Protein AF-A0A517ZFB3-F1 (afdb_monomer)

Solvent-accessible surface area (backbone atoms only — not comparable to full-atom values): 17276 Å² total; per-residue (Å²): 113,70,70,59,53,55,48,34,54,49,27,54,73,73,66,37,57,71,60,29,52,52,49,51,55,53,48,35,60,48,24,56,57,50,62,74,65,60,84,86,85,87,84,88,81,90,73,64,66,68,64,54,50,53,53,40,51,66,47,56,40,96,49,68,68,61,18,50,49,44,51,32,57,71,73,46,66,54,59,69,60,50,52,49,53,50,53,48,37,45,72,77,40,47,72,68,34,60,49,61,47,70,46,72,52,96,35,31,82,64,28,75,30,46,16,50,88,80,21,48,68,50,40,48,36,47,52,48,51,51,52,52,59,67,44,34,61,59,51,50,53,38,52,51,53,41,46,71,76,39,84,70,42,39,65,50,51,40,59,52,33,62,61,7,76,40,45,53,82,86,49,43,64,55,52,29,51,18,44,48,26,44,77,69,71,33,25,56,58,15,42,71,42,44,50,59,50,51,50,50,23,62,48,47,44,28,57,78,72,76,37,76,57,52,41,63,36,95,92,40,80,91,41,78,39,71,61,49,68,59,46,50,62,74,70,38,69,68,51,36,69,70,67,32,64,36,55,38,50,51,50,34,29,44,32,56,32,64,70,34,70,12,45,50,54,34,55,77,69,68,69,55,57,78,83,67,46,35,64,67,54,39,52,51,51,49,44,50,52,51,48,51,30,70,44,51,80,79,79,76,78,86,71,85,80,78,84,81,126

Nearest PDB structures (foldseek):
  4mx2-assembly2_D  TM=1.393E-01  e=7.354E-01  Leishmania donovani
  4mx2-assembly2_H  TM=1.370E-01  e=1.783E+00  Leishmania donovani
  4efc-assembly1_A  TM=1.642E-01  e=2.472E+00  Trypanosoma brucei brucei TREU927
  4efc-assembly1_B  TM=1.514E-01  e=4.325E+00  Trypanosoma brucei brucei TREU927
  2ap3-assembly1_A  TM=1.688E-01  e=9.119E+00  Staphylococcus aureus subsp. aureus MW2

pLDDT: mean 90.65, std 10.96, range [37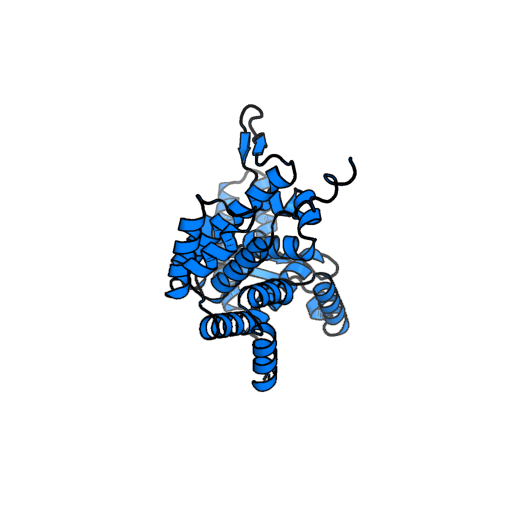.66, 98.62]

Secondary structure (DSSP, 8-state):
-HHHHHHHHHHHHTT-HHHHHHHHHHHHHHHHHHHHHPPP--------HHHHHHHHHHHT-S-HHHHHHHHHHHTS--HHHHHHHHHHHHHH-HHHHHS-EEEEETTEEEEEE--TTT-HHHHHHHHHHHHHHHTHHHHHHHHHHHHHHS--SHHHHHHHHTTSTT--TTTHHHHHHHHHHHHTT-HHHHHHHHHHHHHHHHHHHHHHTT--SEEEETTEEEEEEEPPHHHHHHH-HHHHHHH-HHHHHHHIIIII-TTS--HHHHHHTT---GGGS-HHHHHHHHHHHHHHHT---------SSSS--

Mean predicted aligned error: 6.38 Å

Structure (mmCIF, N/CA/C/O backbone):
data_AF-A0A517ZFB3-F1
#
_entry.id   AF-A0A517ZFB3-F1
#
loop_
_atom_site.group_PDB
_atom_site.id
_atom_site.type_symbol
_atom_site.label_atom_id
_atom_site.label_alt_id
_atom_site.label_comp_id
_atom_site.label_asym_id
_atom_site.label_entity_id
_atom_site.label_seq_id
_atom_site.pdbx_PDB_ins_code
_atom_site.Cartn_x
_atom_site.Cartn_y
_atom_site.Cartn_z
_atom_site.occupancy
_atom_site.B_iso_or_equiv
_atom_site.auth_seq_id
_atom_site.auth_comp_id
_atom_site.auth_asym_id
_atom_site.auth_atom_id
_atom_site.pdbx_PDB_model_num
ATOM 1 N N . MET A 1 1 ? 26.169 -8.355 -13.099 1.00 59.81 1 MET A N 1
ATOM 2 C CA . MET A 1 1 ? 24.860 -8.032 -13.705 1.00 59.81 1 MET A CA 1
ATOM 3 C C . MET A 1 1 ? 24.855 -6.696 -14.449 1.00 59.81 1 MET A C 1
ATOM 5 O O . MET A 1 1 ? 24.300 -6.677 -15.533 1.00 59.81 1 MET A O 1
ATOM 9 N N . GLY A 1 2 ? 25.502 -5.622 -13.962 1.00 67.56 2 GLY A N 1
ATOM 10 C CA . GLY A 1 2 ? 25.480 -4.303 -14.635 1.00 67.56 2 GLY A CA 1
ATOM 11 C C . GLY A 1 2 ? 25.852 -4.307 -16.128 1.00 67.56 2 GLY A C 1
ATOM 12 O O . GLY A 1 2 ? 25.088 -3.808 -16.941 1.00 67.56 2 GLY A O 1
ATOM 13 N N . TRP A 1 3 ? 26.936 -4.990 -16.512 1.00 78.81 3 TRP A N 1
ATOM 14 C CA . TRP A 1 3 ? 27.376 -5.050 -17.916 1.00 78.81 3 TRP A CA 1
ATOM 15 C C . TRP A 1 3 ? 26.366 -5.711 -18.878 1.00 78.81 3 TRP A C 1
ATOM 17 O O . TRP A 1 3 ? 26.374 -5.411 -20.069 1.00 78.81 3 TRP A O 1
ATOM 27 N N . LEU A 1 4 ? 25.489 -6.601 -18.384 1.00 80.44 4 LEU A N 1
ATOM 28 C CA . LEU A 1 4 ? 24.441 -7.229 -19.202 1.00 80.44 4 LEU A CA 1
ATOM 29 C C . LEU A 1 4 ? 23.349 -6.217 -19.577 1.00 80.44 4 LEU A C 1
ATOM 31 O O . LEU A 1 4 ? 22.782 -6.311 -20.660 1.00 80.44 4 LEU A O 1
ATOM 35 N N . GLN A 1 5 ? 23.071 -5.233 -18.716 1.00 75.06 5 GLN A N 1
ATOM 36 C CA . GLN A 1 5 ? 22.128 -4.158 -19.036 1.00 75.06 5 GLN A CA 1
ATOM 37 C C . GLN A 1 5 ? 22.703 -3.208 -20.091 1.00 75.06 5 GLN A C 1
ATOM 39 O O . GLN A 1 5 ? 21.995 -2.842 -21.027 1.00 75.06 5 GLN A O 1
ATOM 44 N N . ASP A 1 6 ? 23.991 -2.876 -19.992 1.00 83.19 6 ASP A N 1
ATOM 45 C CA . ASP A 1 6 ? 24.672 -2.034 -20.984 1.00 83.19 6 ASP A CA 1
ATOM 46 C C . ASP A 1 6 ? 24.716 -2.720 -22.363 1.00 83.19 6 ASP A C 1
ATOM 48 O O . ASP A 1 6 ? 24.447 -2.104 -23.400 1.00 83.19 6 ASP A O 1
ATOM 52 N N . ALA A 1 7 ? 24.987 -4.030 -22.379 1.00 86.94 7 ALA A N 1
ATOM 53 C CA . ALA A 1 7 ? 24.941 -4.842 -23.591 1.00 86.94 7 ALA A CA 1
ATOM 54 C C . ALA A 1 7 ? 23.518 -4.924 -24.177 1.00 86.94 7 ALA A C 1
ATOM 56 O O . ALA A 1 7 ? 23.348 -4.758 -25.385 1.00 86.94 7 ALA A O 1
ATOM 57 N N . TYR A 1 8 ? 22.490 -5.087 -23.337 1.00 87.38 8 TYR A N 1
ATOM 58 C CA . TYR A 1 8 ? 21.091 -5.061 -23.774 1.00 87.38 8 TYR A CA 1
ATOM 59 C C . TYR A 1 8 ? 20.725 -3.723 -24.428 1.00 87.38 8 TYR A C 1
ATOM 61 O O . TYR A 1 8 ? 20.183 -3.705 -25.534 1.00 87.38 8 TYR A O 1
ATOM 69 N N . ALA A 1 9 ? 21.065 -2.601 -23.786 1.00 86.75 9 ALA A N 1
ATOM 70 C CA . ALA A 1 9 ? 20.808 -1.267 -24.326 1.00 86.75 9 ALA A CA 1
ATOM 71 C C . ALA A 1 9 ? 21.485 -1.068 -25.692 1.00 86.75 9 ALA A C 1
ATOM 73 O O . ALA A 1 9 ? 20.892 -0.491 -26.605 1.00 86.75 9 ALA A O 1
ATOM 74 N N . THR A 1 10 ? 22.694 -1.611 -25.853 1.00 90.88 10 THR A N 1
ATOM 75 C CA . THR A 1 10 ? 23.430 -1.596 -27.121 1.00 90.88 10 THR A CA 1
ATOM 76 C C . THR A 1 10 ? 22.704 -2.403 -28.202 1.00 90.88 10 THR A C 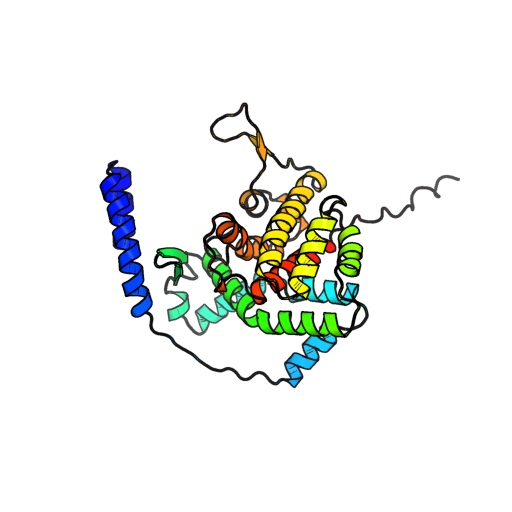1
ATOM 78 O O . THR A 1 10 ? 22.484 -1.887 -29.296 1.00 90.88 10 THR A O 1
ATOM 81 N N . TYR A 1 11 ? 22.264 -3.633 -27.910 1.00 92.50 11 TYR A N 1
ATOM 82 C CA . TYR A 1 11 ? 21.514 -4.447 -28.876 1.00 92.50 11 TYR A CA 1
ATOM 83 C C . TYR A 1 11 ? 20.199 -3.79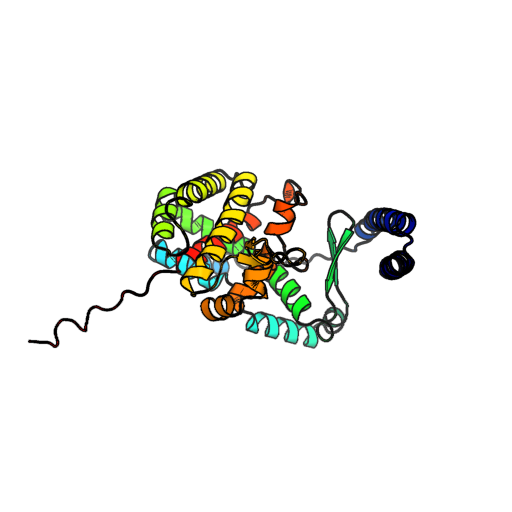0 -29.303 1.00 92.50 11 TYR A C 1
ATOM 85 O O . TYR A 1 11 ? 19.911 -3.716 -30.499 1.00 92.50 11 TYR A O 1
ATOM 93 N N . VAL A 1 12 ? 19.445 -3.222 -28.357 1.00 90.12 12 VAL A N 1
ATOM 94 C CA . VAL A 1 12 ? 18.221 -2.467 -28.665 1.00 90.12 12 VAL A CA 1
ATOM 95 C C . VAL A 1 12 ? 18.525 -1.264 -29.558 1.00 90.12 12 VAL A C 1
ATOM 97 O O . VAL A 1 12 ? 17.818 -1.047 -30.543 1.00 90.12 12 VAL A O 1
ATOM 100 N N . HIS A 1 13 ? 19.586 -0.508 -29.258 1.00 93.50 13 HIS A N 1
ATOM 101 C CA . HIS A 1 13 ? 19.986 0.660 -30.045 1.00 93.50 13 HIS A CA 1
ATOM 102 C C . HIS A 1 13 ? 20.286 0.312 -31.511 1.00 93.50 13 HIS A C 1
ATOM 104 O O . HIS A 1 13 ? 19.900 1.058 -32.409 1.00 93.50 13 HIS A O 1
ATOM 110 N N . PHE A 1 14 ? 20.915 -0.840 -31.763 1.00 95.25 14 PHE A N 1
ATOM 111 C CA . PHE A 1 14 ? 21.226 -1.319 -33.114 1.00 95.25 14 PHE A CA 1
ATOM 112 C C . PHE A 1 14 ? 20.112 -2.166 -33.759 1.00 95.25 14 PHE A C 1
ATOM 114 O O . PHE A 1 14 ? 20.302 -2.688 -34.855 1.00 95.25 14 PHE A O 1
ATOM 121 N N . GLY A 1 15 ? 18.942 -2.294 -33.122 1.00 93.38 15 GLY A N 1
ATOM 122 C CA . GLY A 1 15 ? 17.803 -3.047 -33.663 1.00 93.38 15 GLY A CA 1
ATOM 123 C C . GLY A 1 15 ? 17.966 -4.573 -33.629 1.00 93.38 15 GLY A C 1
ATOM 124 O O . GLY A 1 15 ? 17.208 -5.279 -34.293 1.00 93.38 15 GLY A O 1
ATOM 125 N N . MET A 1 16 ? 18.923 -5.076 -32.849 1.00 94.69 16 MET A N 1
ATOM 126 C CA . MET A 1 16 ? 19.242 -6.497 -32.671 1.00 94.69 16 MET A CA 1
ATOM 127 C C . MET A 1 16 ? 18.301 -7.128 -31.636 1.00 94.69 16 MET A C 1
ATOM 129 O O . MET A 1 16 ? 18.659 -7.325 -30.474 1.00 94.69 16 MET A O 1
ATOM 133 N N . LYS A 1 17 ? 17.039 -7.338 -32.030 1.00 92.69 17 LYS A N 1
ATOM 134 C CA . LYS A 1 17 ? 15.970 -7.766 -31.111 1.00 92.69 17 LYS A CA 1
ATOM 135 C C . LYS A 1 17 ? 16.190 -9.173 -30.557 1.00 92.69 17 LYS A C 1
ATOM 137 O O . LYS A 1 17 ? 16.097 -9.351 -29.347 1.00 92.69 17 LYS A O 1
ATOM 142 N N . ASP A 1 18 ? 16.536 -10.132 -31.410 1.00 94.50 18 ASP A N 1
ATOM 143 C CA . ASP A 1 18 ? 16.687 -11.538 -31.014 1.00 94.50 18 ASP A CA 1
ATOM 144 C C . ASP A 1 18 ? 17.862 -11.719 -30.036 1.00 94.50 18 ASP A C 1
ATOM 146 O O . ASP A 1 18 ? 17.785 -12.481 -29.067 1.00 94.50 18 ASP A O 1
ATOM 150 N N . GLU A 1 19 ? 18.952 -10.975 -30.239 1.00 94.06 19 GLU A N 1
ATOM 151 C CA . GLU A 1 19 ? 20.102 -10.954 -29.339 1.00 94.06 19 GLU A CA 1
ATOM 152 C C . GLU A 1 19 ? 19.777 -10.266 -28.012 1.00 94.06 19 GLU A C 1
ATOM 154 O O . GLU A 1 19 ? 20.199 -10.742 -26.956 1.00 94.06 19 GLU A O 1
ATOM 159 N N . ALA A 1 20 ? 18.999 -9.179 -28.043 1.00 90.94 20 ALA A N 1
ATOM 160 C CA . ALA A 1 20 ? 18.528 -8.508 -26.836 1.00 90.94 20 ALA A CA 1
ATOM 161 C C . ALA A 1 20 ? 17.641 -9.434 -25.983 1.00 90.94 20 ALA A C 1
ATOM 163 O O . ALA A 1 20 ? 17.847 -9.529 -24.771 1.00 90.94 20 ALA A O 1
ATOM 164 N N . GLU A 1 21 ? 16.711 -10.163 -26.604 1.00 92.19 21 GLU A N 1
ATOM 165 C CA . GLU A 1 21 ? 15.856 -11.152 -25.934 1.00 92.19 21 GLU A CA 1
ATOM 166 C C . GLU A 1 21 ? 16.676 -12.325 -25.378 1.00 92.19 21 GLU A C 1
ATOM 168 O O . GLU A 1 21 ? 16.544 -12.691 -24.207 1.00 92.19 21 GLU A O 1
ATOM 173 N N . SER A 1 22 ? 17.602 -12.866 -26.175 1.00 91.75 22 SER A N 1
ATOM 174 C CA . SER A 1 22 ? 18.508 -13.938 -25.738 1.00 91.75 22 SER A CA 1
ATOM 175 C C . SER A 1 22 ? 19.352 -13.518 -24.530 1.00 91.75 22 SER A C 1
ATOM 177 O O . SER A 1 22 ? 19.560 -14.299 -23.598 1.00 91.75 22 SER A O 1
ATOM 179 N N . LEU A 1 23 ? 19.813 -12.264 -24.511 1.00 90.69 23 LEU A N 1
ATOM 180 C CA . LEU A 1 23 ? 20.576 -11.709 -23.399 1.00 90.69 23 LEU A CA 1
ATOM 181 C C . LEU A 1 23 ? 19.729 -11.565 -22.128 1.00 90.69 23 LEU A C 1
ATOM 183 O O . LEU A 1 23 ? 20.235 -11.826 -21.036 1.00 90.69 23 LEU A O 1
ATOM 187 N N . GLN A 1 24 ? 18.452 -11.190 -22.246 1.00 87.75 24 GLN A N 1
ATOM 188 C CA . GLN A 1 24 ? 17.534 -11.136 -21.103 1.00 87.75 24 GLN A CA 1
ATOM 189 C C . GLN A 1 24 ? 17.311 -12.520 -20.484 1.00 87.75 24 GLN A C 1
ATOM 191 O O . GLN A 1 24 ? 17.350 -12.650 -19.259 1.00 87.75 24 GLN A O 1
ATOM 196 N N . ILE A 1 25 ? 17.156 -13.559 -21.310 1.00 88.06 25 ILE A N 1
ATOM 197 C CA . ILE A 1 25 ? 17.048 -14.949 -20.839 1.00 88.06 25 ILE A CA 1
ATOM 198 C C . ILE A 1 25 ? 18.320 -15.347 -20.079 1.00 88.06 25 ILE A C 1
ATOM 200 O O . ILE A 1 25 ? 18.246 -15.819 -18.943 1.00 88.06 25 ILE A O 1
ATOM 204 N N . ALA A 1 26 ? 19.495 -15.081 -20.658 1.00 87.75 26 ALA A N 1
ATOM 205 C CA . ALA A 1 26 ? 20.775 -15.370 -20.014 1.00 87.75 26 ALA A CA 1
ATOM 206 C C . ALA A 1 26 ? 20.965 -14.589 -18.699 1.00 87.75 26 ALA A C 1
ATOM 208 O O . ALA A 1 26 ? 21.527 -15.115 -17.735 1.00 87.75 26 ALA A O 1
ATOM 209 N N . ALA A 1 27 ? 20.486 -13.343 -18.633 1.00 86.69 27 ALA A N 1
ATOM 210 C CA . ALA A 1 27 ? 20.512 -12.540 -17.416 1.00 86.69 27 ALA A CA 1
ATOM 211 C C . ALA A 1 27 ? 19.628 -13.145 -16.316 1.00 86.69 27 ALA A C 1
ATOM 213 O O . ALA A 1 27 ? 20.069 -13.219 -15.169 1.00 86.69 27 ALA A O 1
ATOM 214 N N . LYS A 1 28 ? 18.430 -13.636 -16.659 1.00 86.19 28 LYS A N 1
ATOM 215 C CA . LYS A 1 28 ? 17.544 -14.324 -15.708 1.00 86.19 28 LYS A CA 1
ATOM 216 C C . LYS A 1 28 ? 18.184 -15.602 -15.161 1.00 86.19 28 LYS A C 1
ATOM 218 O O . LYS A 1 28 ? 18.197 -15.822 -13.953 1.00 86.19 28 LYS A O 1
ATOM 223 N N . ASP A 1 29 ? 18.824 -16.398 -16.016 1.00 86.75 29 ASP A N 1
ATOM 224 C CA . ASP A 1 29 ? 19.566 -17.580 -15.560 1.00 86.75 29 ASP A CA 1
ATOM 225 C C . ASP A 1 29 ? 20.731 -17.219 -14.629 1.00 86.75 29 ASP A C 1
ATOM 227 O O . ASP A 1 29 ? 20.960 -17.901 -13.629 1.00 86.75 29 ASP A O 1
ATOM 231 N N . LYS A 1 30 ? 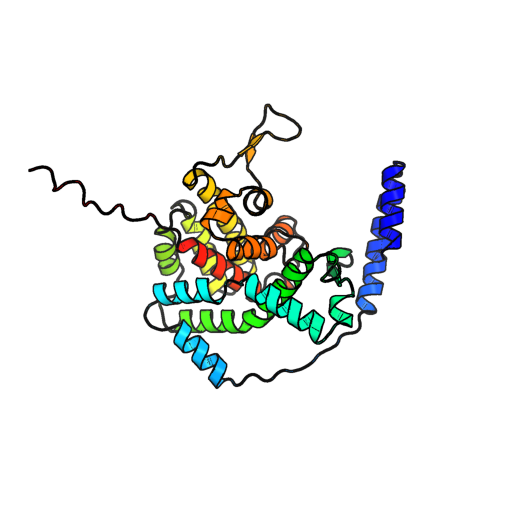21.433 -16.110 -14.892 1.00 86.50 30 LYS A N 1
ATOM 232 C CA . LYS A 1 30 ? 22.476 -15.596 -13.991 1.00 86.50 30 LYS A CA 1
ATOM 233 C C . LYS A 1 30 ? 21.927 -15.090 -12.657 1.00 86.50 30 LYS A C 1
ATOM 235 O O . LYS A 1 30 ? 22.656 -15.123 -11.666 1.00 86.50 30 LYS A O 1
ATOM 240 N N . GLY A 1 31 ? 20.665 -14.672 -12.603 1.00 86.19 31 GLY A N 1
ATOM 241 C CA . GLY A 1 31 ? 19.986 -14.327 -11.357 1.00 86.19 31 GLY A CA 1
ATOM 242 C C . GLY A 1 31 ? 19.917 -15.493 -10.371 1.00 86.19 31 GLY A C 1
ATOM 243 O O . GLY A 1 31 ? 20.149 -15.284 -9.184 1.00 86.19 31 GLY A O 1
ATOM 244 N N . LYS A 1 32 ? 19.734 -16.730 -10.858 1.00 85.62 32 LYS A N 1
ATOM 245 C CA . LYS A 1 32 ? 19.764 -17.951 -10.024 1.00 85.62 32 LYS A CA 1
ATOM 246 C C . LYS A 1 32 ? 21.104 -18.137 -9.311 1.00 85.62 32 LYS A C 1
ATOM 248 O O . LYS A 1 32 ? 21.149 -18.576 -8.164 1.00 85.62 32 LYS A O 1
ATOM 253 N N . ASP A 1 33 ? 22.204 -17.844 -10.006 1.00 86.62 33 ASP A N 1
ATOM 254 C CA . ASP A 1 33 ? 23.550 -17.925 -9.430 1.00 86.62 33 ASP A CA 1
ATOM 255 C C . ASP A 1 33 ? 23.760 -16.810 -8.398 1.00 86.62 33 ASP A C 1
ATOM 257 O O . ASP A 1 33 ? 24.333 -17.056 -7.337 1.00 86.62 33 ASP A O 1
ATOM 261 N N . ALA A 1 34 ? 23.282 -15.597 -8.701 1.00 85.94 34 ALA A N 1
ATOM 262 C CA . ALA A 1 34 ? 23.393 -14.446 -7.812 1.00 85.94 34 ALA A CA 1
ATOM 263 C C . ALA A 1 34 ? 22.667 -14.688 -6.482 1.00 85.94 34 ALA A C 1
ATOM 265 O O . ALA A 1 34 ? 23.268 -14.483 -5.432 1.00 85.94 34 ALA A O 1
ATOM 266 N N . GLU A 1 35 ? 21.432 -15.193 -6.526 1.00 85.50 35 GLU A N 1
ATOM 267 C CA . GLU A 1 35 ? 20.630 -15.525 -5.342 1.00 85.50 35 GLU A CA 1
ATOM 268 C C . GLU A 1 35 ? 21.360 -16.508 -4.411 1.00 85.50 35 GLU A C 1
ATOM 270 O O . GLU A 1 35 ? 21.481 -16.270 -3.212 1.00 85.50 35 GLU A O 1
ATOM 275 N N . LYS A 1 36 ? 21.962 -17.566 -4.971 1.00 87.31 36 LYS A N 1
ATOM 276 C CA . LYS A 1 36 ? 22.732 -18.568 -4.206 1.00 87.31 36 LYS A CA 1
ATOM 277 C C . LYS A 1 36 ? 24.016 -18.024 -3.581 1.00 87.31 36 LYS A C 1
ATOM 279 O O . LYS A 1 36 ? 24.555 -18.646 -2.669 1.00 87.31 36 LYS A O 1
ATOM 284 N N . GLN A 1 37 ? 24.547 -16.925 -4.108 1.00 89.00 37 GLN A N 1
ATOM 285 C CA . GLN A 1 37 ? 25.785 -16.301 -3.637 1.00 89.00 37 GLN A CA 1
ATOM 286 C C . GLN A 1 37 ? 25.531 -15.158 -2.648 1.00 89.00 37 GLN A C 1
ATOM 288 O O . GLN A 1 37 ? 26.492 -14.600 -2.114 1.00 89.00 37 GLN A O 1
ATOM 293 N N . MET A 1 38 ? 24.268 -14.799 -2.391 1.00 88.44 38 MET A N 1
ATOM 294 C CA . MET A 1 38 ? 23.935 -13.771 -1.410 1.00 88.44 38 MET A CA 1
ATOM 295 C C . MET A 1 38 ? 24.300 -14.242 -0.001 1.00 88.44 38 MET A C 1
ATOM 297 O O . MET A 1 38 ? 23.853 -15.286 0.472 1.00 88.44 38 MET A O 1
ATOM 301 N N . ILE A 1 39 ? 25.124 -13.450 0.683 1.00 89.31 39 ILE A N 1
ATOM 302 C CA . ILE A 1 39 ? 25.491 -13.699 2.077 1.00 89.31 39 ILE A CA 1
ATOM 303 C C . ILE A 1 39 ? 24.372 -13.159 2.967 1.00 89.31 39 ILE A C 1
ATOM 305 O O . ILE A 1 39 ? 24.052 -11.972 2.911 1.00 89.31 39 ILE A O 1
ATOM 309 N N . HIS A 1 40 ? 23.799 -14.024 3.803 1.00 86.88 40 HIS A N 1
ATOM 310 C CA . HIS A 1 40 ? 22.769 -13.642 4.763 1.00 86.88 40 HIS A CA 1
ATOM 311 C C . HIS A 1 40 ? 23.395 -13.236 6.103 1.00 86.88 40 HIS A C 1
ATOM 313 O O . HIS A 1 40 ? 24.126 -14.015 6.718 1.00 86.88 40 HIS A O 1
ATOM 319 N N . TYR A 1 41 ? 23.061 -12.038 6.580 1.00 85.19 41 TYR A N 1
ATOM 320 C CA . TYR A 1 41 ? 23.389 -11.572 7.925 1.00 85.19 41 TYR A CA 1
ATOM 321 C C . TYR A 1 41 ? 22.103 -11.473 8.739 1.00 85.19 41 TYR A C 1
ATOM 323 O O . TYR A 1 41 ? 21.134 -10.870 8.293 1.00 85.19 41 TYR A O 1
ATOM 331 N N . SER A 1 42 ? 22.105 -12.060 9.935 1.00 86.44 42 SER A N 1
ATOM 332 C CA . SER A 1 42 ? 20.971 -12.025 10.859 1.00 86.44 42 SER A CA 1
ATOM 333 C C . SER A 1 42 ? 21.439 -11.531 12.215 1.00 86.44 42 SER A C 1
ATOM 335 O O . SER A 1 42 ? 22.497 -11.937 12.695 1.00 86.44 42 SER A O 1
ATOM 337 N N . PHE A 1 43 ? 20.624 -10.703 12.851 1.00 84.88 43 PHE A N 1
ATOM 338 C CA . PHE A 1 43 ? 20.785 -10.298 14.240 1.00 84.88 43 PHE A CA 1
ATOM 339 C C . PHE A 1 43 ? 19.428 -10.394 14.933 1.00 84.88 43 PHE A C 1
ATOM 341 O O . PHE A 1 43 ? 18.390 -10.295 14.282 1.00 84.88 43 PHE A O 1
ATOM 348 N N . SER A 1 44 ? 19.445 -10.637 16.240 1.00 86.00 44 SER A N 1
ATOM 349 C CA . SER A 1 44 ? 18.236 -10.676 17.060 1.00 86.00 44 SER A CA 1
ATOM 350 C C . SER A 1 44 ? 18.172 -9.415 17.904 1.00 86.00 44 SER A C 1
ATOM 352 O O . SER A 1 44 ? 19.189 -8.994 18.459 1.00 86.00 44 SER A O 1
ATOM 354 N N . VAL A 1 45 ? 16.983 -8.835 18.002 1.00 84.50 45 VAL A N 1
ATOM 355 C CA . VAL A 1 45 ? 16.677 -7.725 18.904 1.00 84.50 45 VAL A CA 1
ATOM 356 C C . VAL A 1 45 ? 15.542 -8.193 19.800 1.00 84.50 45 VAL A C 1
ATOM 358 O O . VAL A 1 45 ? 14.513 -8.641 19.301 1.00 84.50 45 VAL A O 1
ATOM 361 N N . GLU A 1 46 ? 15.741 -8.120 21.111 1.00 87.56 46 GLU A N 1
ATOM 362 C CA . GLU A 1 46 ? 14.687 -8.397 22.084 1.00 87.56 46 GLU A CA 1
ATOM 363 C C . GLU A 1 46 ? 13.961 -7.093 22.410 1.00 87.56 46 GLU A C 1
ATOM 365 O O . GLU A 1 46 ? 14.589 -6.098 22.772 1.00 87.56 46 GLU A O 1
ATOM 370 N N . ILE A 1 47 ? 12.638 -7.103 22.259 1.00 84.44 47 ILE A N 1
ATOM 371 C CA . ILE A 1 47 ? 11.763 -5.993 22.633 1.00 84.44 47 ILE A CA 1
ATOM 372 C C . ILE A 1 47 ? 10.926 -6.473 23.825 1.00 84.44 47 ILE A C 1
ATOM 374 O O . ILE A 1 47 ? 10.306 -7.535 23.713 1.00 84.44 47 ILE A O 1
ATOM 378 N N . PRO A 1 48 ? 10.906 -5.749 24.960 1.00 89.31 48 PRO A N 1
ATOM 379 C CA . PRO A 1 48 ? 10.083 -6.125 26.103 1.00 89.31 48 PRO A CA 1
ATOM 380 C C . PRO A 1 48 ? 8.602 -6.217 25.718 1.00 89.31 48 PRO A C 1
ATOM 382 O O . PRO A 1 48 ? 8.055 -5.287 25.127 1.00 89.31 48 PRO A O 1
ATOM 385 N N . ALA A 1 49 ? 7.946 -7.327 26.073 1.00 88.56 49 ALA A N 1
ATOM 386 C CA . ALA A 1 49 ? 6.529 -7.539 25.764 1.00 88.56 49 ALA A CA 1
ATOM 387 C C . ALA A 1 49 ? 5.640 -6.441 26.372 1.00 88.56 49 ALA A C 1
ATOM 389 O O . ALA A 1 49 ? 4.778 -5.910 25.682 1.00 88.56 49 ALA A O 1
ATOM 390 N N . GLU A 1 50 ? 5.932 -6.026 27.609 1.00 91.06 50 GLU A N 1
ATOM 391 C CA . GLU A 1 50 ? 5.198 -4.974 28.328 1.00 91.06 50 GLU A CA 1
ATOM 392 C C . GLU A 1 50 ? 5.181 -3.631 27.574 1.00 91.06 50 GLU A C 1
ATOM 394 O O . GLU A 1 50 ? 4.183 -2.913 27.599 1.00 91.06 50 GLU A O 1
ATOM 399 N N . ASP A 1 51 ? 6.268 -3.284 26.871 1.00 87.88 51 ASP A N 1
ATOM 400 C CA . ASP A 1 51 ? 6.329 -2.043 26.092 1.00 87.88 51 ASP A CA 1
ATOM 401 C C . ASP A 1 51 ? 5.432 -2.113 24.851 1.00 87.88 51 ASP A C 1
ATOM 403 O O . ASP A 1 51 ? 4.778 -1.128 24.507 1.00 87.88 51 ASP A O 1
ATOM 407 N N . VAL A 1 52 ? 5.385 -3.275 24.194 1.00 88.81 52 VAL A N 1
ATOM 408 C CA . VAL A 1 52 ? 4.526 -3.512 23.027 1.00 88.81 52 VAL A CA 1
ATOM 409 C C . VAL A 1 52 ? 3.060 -3.555 23.451 1.00 88.81 52 VAL A C 1
ATOM 411 O O . VAL A 1 52 ? 2.230 -2.894 22.834 1.00 88.81 52 VAL A O 1
ATOM 414 N N . GLU A 1 53 ? 2.748 -4.276 24.526 1.00 92.50 53 GLU A N 1
ATOM 415 C CA . GLU A 1 53 ? 1.398 -4.382 25.085 1.00 92.50 53 GLU A CA 1
ATOM 416 C C . GLU A 1 53 ? 0.848 -3.010 25.480 1.00 92.50 53 GLU A C 1
ATOM 418 O O . GLU A 1 53 ? -0.259 -2.670 25.067 1.00 92.50 53 GLU A O 1
ATOM 423 N N . ARG A 1 54 ? 1.643 -2.173 26.166 1.00 92.81 54 ARG A N 1
ATOM 424 C CA . ARG A 1 54 ? 1.238 -0.803 26.523 1.00 92.81 54 ARG A CA 1
ATOM 425 C C . ARG A 1 54 ? 0.862 0.025 25.293 1.00 92.81 54 ARG A C 1
ATOM 427 O O . ARG A 1 54 ? -0.162 0.701 25.301 1.00 92.81 54 ARG A O 1
ATOM 434 N N . VAL A 1 55 ? 1.672 -0.031 24.233 1.00 91.31 55 VAL A N 1
ATOM 435 C CA . VAL A 1 55 ? 1.384 0.704 22.990 1.00 91.31 55 VAL A CA 1
ATOM 436 C C . VAL A 1 55 ? 0.081 0.210 22.361 1.00 91.31 55 VAL A C 1
ATOM 438 O O . VAL A 1 55 ? -0.749 1.022 21.964 1.00 91.31 55 VAL A O 1
ATOM 441 N N . ILE A 1 56 ? -0.131 -1.104 22.288 1.00 94.88 56 ILE A N 1
ATOM 442 C CA . ILE A 1 56 ? -1.345 -1.682 21.693 1.00 94.88 56 ILE A CA 1
ATOM 443 C C . ILE A 1 56 ? -2.585 -1.324 22.538 1.00 94.88 56 ILE A C 1
ATOM 445 O O . ILE A 1 56 ? -3.617 -0.941 21.979 1.00 94.88 56 ILE A O 1
ATOM 449 N N . GLU A 1 57 ? -2.477 -1.341 23.869 1.00 94.38 57 GLU A N 1
ATOM 450 C CA . GLU A 1 57 ? -3.558 -0.935 24.773 1.00 94.38 57 GLU A CA 1
ATOM 451 C C . GLU A 1 57 ? -3.966 0.529 24.581 1.00 94.38 57 GLU A C 1
ATOM 453 O O . GLU A 1 57 ? -5.160 0.816 24.475 1.00 94.38 57 GLU A O 1
ATOM 458 N N . GLU A 1 58 ? -2.993 1.442 24.498 1.00 93.81 58 GLU A N 1
ATOM 459 C CA . GLU A 1 58 ? -3.232 2.866 24.229 1.00 93.81 58 GLU A CA 1
ATOM 460 C C . GLU A 1 58 ? -3.857 3.083 22.842 1.00 93.81 58 GLU A C 1
ATOM 462 O O . GLU A 1 58 ? -4.770 3.897 22.675 1.00 93.81 58 GLU A O 1
ATOM 467 N N . MET A 1 59 ? -3.408 2.322 21.841 1.00 94.31 59 MET A N 1
ATOM 468 C CA . MET A 1 59 ? -3.922 2.391 20.472 1.00 94.31 59 MET A CA 1
ATOM 469 C C . MET A 1 59 ? -5.380 1.930 20.360 1.00 94.31 59 MET A C 1
ATOM 471 O O . MET A 1 59 ? -6.140 2.496 19.570 1.00 94.31 59 MET A O 1
ATOM 475 N N . THR A 1 60 ? -5.779 0.950 21.172 1.00 95.81 60 THR A N 1
ATOM 476 C CA . THR A 1 60 ? -7.116 0.328 21.173 1.00 95.81 60 THR A CA 1
ATOM 477 C C . THR A 1 60 ? -7.984 0.766 22.360 1.00 95.81 60 THR A C 1
ATOM 479 O O . THR A 1 60 ? -8.788 -0.009 22.891 1.00 95.81 60 THR A O 1
ATOM 482 N N . ALA A 1 61 ? -7.776 1.988 22.847 1.00 92.81 61 ALA A N 1
ATOM 483 C CA . ALA A 1 61 ? -8.626 2.598 23.864 1.00 92.81 61 ALA A CA 1
ATOM 484 C C . ALA A 1 61 ? -9.995 3.027 23.289 1.00 92.81 61 ALA A C 1
ATOM 486 O O . ALA A 1 61 ? -10.204 3.037 22.079 1.00 92.81 61 ALA A O 1
ATOM 487 N N . ASP A 1 62 ? -10.913 3.459 24.153 1.00 94.25 62 ASP A N 1
ATOM 488 C CA . ASP A 1 62 ? -12.184 4.102 23.779 1.00 94.25 62 ASP A CA 1
ATOM 489 C C . ASP A 1 62 ? -13.100 3.227 22.898 1.00 94.25 62 ASP A C 1
ATOM 491 O O . ASP A 1 62 ? -13.512 2.142 23.317 1.00 94.25 62 ASP A O 1
ATOM 495 N N . ASP A 1 63 ? -13.445 3.695 21.698 1.00 94.44 63 ASP A N 1
ATOM 496 C CA . ASP A 1 63 ? -14.337 3.056 20.735 1.00 94.44 63 ASP A CA 1
ATOM 497 C C . ASP A 1 63 ? -13.612 2.622 19.442 1.00 94.44 63 ASP A C 1
ATOM 499 O O . ASP A 1 63 ? -12.443 2.944 19.196 1.00 94.44 63 ASP A O 1
ATOM 503 N N . LEU A 1 64 ? -14.331 1.872 18.599 1.00 94.19 64 LEU A N 1
ATOM 504 C CA . LEU A 1 64 ? -13.813 1.323 17.346 1.00 94.19 64 LEU A CA 1
ATOM 505 C C . LEU A 1 64 ? -13.360 2.413 16.366 1.00 94.19 64 LEU A C 1
ATOM 507 O O . LEU A 1 64 ? -12.302 2.278 15.761 1.00 94.19 64 LEU A O 1
ATOM 511 N N . GLU A 1 65 ? -14.123 3.492 16.204 1.00 94.38 65 GLU A N 1
ATOM 512 C CA . GLU A 1 65 ? -13.801 4.545 15.239 1.00 94.38 65 GLU A CA 1
ATOM 513 C C . GLU A 1 65 ? -12.559 5.331 15.677 1.00 94.38 65 GLU A C 1
ATOM 515 O O . GLU A 1 65 ? -11.639 5.533 14.879 1.00 94.38 65 GLU A O 1
ATOM 520 N N . SER A 1 66 ? -12.476 5.677 16.965 1.00 95.38 66 SER A N 1
ATOM 521 C CA . SER A 1 66 ? -11.280 6.279 17.569 1.00 95.38 66 SER A CA 1
ATOM 522 C C . SER A 1 66 ? -10.047 5.379 17.420 1.00 95.38 66 SER A C 1
ATOM 524 O O . SER A 1 66 ? -8.959 5.858 17.087 1.00 95.38 66 SER A O 1
ATOM 526 N N . THR A 1 67 ? -10.212 4.064 17.593 1.00 96.69 67 THR A N 1
ATOM 527 C CA . THR A 1 67 ? -9.147 3.073 17.383 1.00 96.69 67 THR A CA 1
ATOM 528 C C . THR A 1 67 ? -8.691 3.020 15.921 1.00 96.69 67 THR A C 1
ATOM 530 O O . THR A 1 67 ? -7.493 3.112 15.650 1.00 96.69 67 THR A O 1
ATOM 533 N N . LEU A 1 68 ? -9.616 2.952 14.956 1.00 96.31 68 LEU A N 1
ATOM 534 C CA . LEU A 1 68 ? -9.284 2.974 13.524 1.00 96.31 68 LEU A CA 1
ATOM 535 C C . LEU A 1 68 ? -8.571 4.271 13.115 1.00 96.31 68 LEU A C 1
ATOM 537 O O . LEU A 1 68 ? -7.651 4.236 12.293 1.00 96.31 68 LEU A O 1
ATOM 541 N N . SER A 1 69 ? -8.964 5.404 13.702 1.00 96.06 69 SER A N 1
ATOM 542 C CA . SER A 1 69 ? -8.321 6.704 13.480 1.00 96.06 69 SER A CA 1
ATOM 543 C C . SER A 1 69 ? -6.879 6.698 13.986 1.00 96.06 69 SER A C 1
ATOM 545 O O . SER A 1 69 ? -5.952 6.997 13.227 1.00 96.06 69 SER A O 1
ATOM 547 N N . ARG A 1 70 ? -6.660 6.247 15.230 1.00 96.81 70 ARG A N 1
ATOM 548 C CA . ARG A 1 70 ? -5.313 6.080 15.793 1.00 96.81 70 ARG A CA 1
ATOM 549 C C . ARG A 1 70 ? -4.454 5.167 14.927 1.00 96.81 70 ARG A C 1
ATOM 551 O O . ARG A 1 70 ? -3.334 5.549 14.598 1.00 96.81 70 ARG A O 1
ATOM 558 N N . ILE A 1 71 ? -4.974 4.009 14.512 1.00 96.81 71 ILE A N 1
ATOM 559 C CA . ILE A 1 71 ? -4.269 3.068 13.628 1.00 96.81 71 ILE A CA 1
ATOM 560 C C . ILE A 1 71 ? -3.865 3.751 12.314 1.00 96.81 71 ILE A C 1
ATOM 562 O O . ILE A 1 71 ? -2.703 3.668 11.922 1.00 96.81 71 ILE A O 1
ATOM 566 N N . SER A 1 72 ? -4.793 4.461 11.668 1.00 96.19 72 SER A N 1
ATOM 567 C CA . SER A 1 72 ? -4.558 5.138 10.382 1.00 96.19 72 SER A CA 1
ATOM 568 C C . SER A 1 72 ? -3.471 6.215 10.473 1.00 96.19 72 SER A C 1
ATOM 570 O O . SER A 1 72 ? -2.683 6.389 9.547 1.00 96.19 72 SER A O 1
ATOM 572 N N . ILE A 1 73 ? -3.397 6.928 11.601 1.00 94.88 73 ILE A N 1
ATOM 573 C CA . ILE A 1 73 ? -2.394 7.976 11.828 1.00 94.88 73 ILE A CA 1
ATOM 574 C C . ILE A 1 73 ? -1.044 7.366 12.224 1.00 94.88 73 ILE A C 1
ATOM 576 O O . ILE A 1 73 ? -0.019 7.707 11.640 1.00 94.88 73 ILE A O 1
ATOM 580 N N . HIS A 1 74 ? -1.026 6.466 13.210 1.00 94.75 74 HIS A N 1
ATOM 581 C CA . HIS A 1 74 ? 0.209 5.934 13.791 1.00 94.75 74 HIS A CA 1
ATOM 582 C C . HIS A 1 74 ? 1.002 5.069 12.808 1.00 94.75 74 HIS A C 1
ATOM 584 O O . HIS A 1 74 ? 2.230 5.122 12.781 1.00 94.75 74 HIS A O 1
ATOM 590 N N . PHE A 1 75 ? 0.313 4.268 11.992 1.00 95.81 75 PHE A N 1
ATOM 591 C CA . PHE A 1 75 ? 0.960 3.362 11.045 1.00 95.81 75 PHE A CA 1
ATOM 592 C C . PHE A 1 75 ? 1.153 3.971 9.650 1.00 95.81 75 PHE A C 1
ATOM 594 O O . PHE A 1 75 ? 1.637 3.263 8.755 1.00 95.81 75 PHE A O 1
ATOM 601 N N . CYS A 1 76 ? 0.835 5.259 9.473 1.00 95.56 76 CYS A N 1
ATOM 602 C CA . CYS A 1 76 ? 1.233 6.043 8.311 1.00 95.56 76 CYS A CA 1
ATOM 603 C C . CYS A 1 76 ? 2.688 6.522 8.480 1.00 95.56 76 CYS A C 1
ATOM 605 O O . CYS A 1 76 ? 2.984 7.286 9.399 1.00 95.56 76 CYS A O 1
ATOM 607 N N . PRO A 1 77 ? 3.618 6.107 7.603 1.00 93.88 77 PRO A N 1
ATOM 608 C CA . PRO A 1 77 ? 5.002 6.567 7.659 1.00 93.88 77 PRO A CA 1
ATOM 609 C C . PRO A 1 77 ? 5.130 8.079 7.451 1.00 93.88 77 PRO A C 1
ATOM 611 O O . PRO A 1 77 ? 4.433 8.639 6.606 1.00 93.88 77 PRO A O 1
ATOM 614 N N . ARG A 1 78 ? 6.092 8.708 8.135 1.00 95.44 78 ARG A N 1
ATOM 615 C CA . ARG A 1 78 ? 6.423 10.129 7.960 1.00 95.44 78 ARG A CA 1
ATOM 616 C C . ARG A 1 78 ? 7.736 10.305 7.212 1.00 95.44 78 ARG A C 1
ATOM 618 O O . ARG A 1 78 ? 8.759 9.732 7.591 1.00 95.44 78 ARG A O 1
ATOM 625 N N . ILE A 1 79 ? 7.730 11.114 6.157 1.00 95.50 79 ILE A N 1
ATOM 626 C CA . ILE A 1 79 ? 8.903 11.338 5.305 1.00 95.50 79 ILE A CA 1
ATOM 627 C C . ILE A 1 79 ? 10.037 11.991 6.094 1.00 95.50 79 ILE A C 1
ATOM 629 O O . ILE A 1 79 ? 11.200 11.640 5.894 1.00 95.50 79 ILE A O 1
ATOM 633 N N . ASP A 1 80 ? 9.731 12.918 6.998 1.00 96.38 80 ASP A N 1
ATOM 634 C CA . ASP A 1 80 ? 10.771 13.620 7.750 1.00 96.38 80 ASP A CA 1
ATOM 635 C C . ASP A 1 80 ? 11.502 12.701 8.739 1.00 96.38 80 ASP A C 1
ATOM 637 O O . ASP A 1 80 ? 12.729 12.759 8.815 1.00 96.38 80 ASP A O 1
ATOM 641 N N . GLU A 1 81 ? 10.801 11.759 9.379 1.00 95.25 81 GLU A N 1
ATOM 642 C CA . GLU A 1 81 ? 11.440 10.723 10.207 1.00 95.25 81 GLU A CA 1
ATOM 643 C C . GLU A 1 81 ? 12.339 9.809 9.371 1.00 95.25 81 GLU A C 1
ATOM 645 O O . GLU A 1 81 ? 13.445 9.461 9.780 1.00 95.25 81 GLU A O 1
ATOM 650 N N . LEU A 1 82 ? 11.903 9.447 8.162 1.00 94.50 82 LEU A N 1
ATOM 651 C CA . LEU A 1 82 ? 12.717 8.655 7.241 1.00 94.50 82 LEU A CA 1
ATOM 652 C C . LEU A 1 82 ? 13.974 9.414 6.799 1.00 94.50 82 LEU A C 1
ATOM 654 O O . LEU A 1 82 ? 15.054 8.829 6.731 1.00 94.50 82 LEU A O 1
ATOM 658 N N . LYS A 1 83 ? 13.869 10.723 6.535 1.00 95.19 83 LYS A N 1
ATOM 659 C CA . LYS A 1 83 ? 15.032 11.570 6.229 1.00 95.19 83 LYS A CA 1
ATOM 660 C C . LYS A 1 83 ? 16.000 11.634 7.411 1.00 95.19 83 LYS A C 1
ATOM 662 O O . LYS A 1 83 ? 17.210 11.632 7.192 1.00 95.19 83 LYS A O 1
ATOM 667 N N . GLU A 1 84 ? 15.504 11.702 8.644 1.00 95.88 84 GLU A N 1
ATOM 668 C CA . GLU A 1 84 ? 16.346 11.656 9.847 1.00 95.88 84 GLU A CA 1
ATOM 669 C C . GLU A 1 84 ? 17.063 10.309 9.987 1.00 95.88 84 GLU A C 1
ATOM 671 O O . GLU A 1 84 ? 18.281 10.289 10.163 1.00 95.88 84 GLU A O 1
ATOM 676 N N . GLN A 1 85 ? 16.359 9.193 9.778 1.00 93.56 85 GLN A N 1
ATOM 677 C CA . GLN A 1 85 ? 16.963 7.856 9.764 1.00 93.56 85 GLN A CA 1
ATOM 678 C C . GLN A 1 85 ? 18.061 7.721 8.698 1.00 93.56 85 GLN A C 1
ATOM 680 O O . GLN A 1 85 ? 19.113 7.137 8.963 1.00 93.56 85 GLN A O 1
ATOM 685 N N . LEU A 1 86 ? 17.859 8.288 7.502 1.00 93.19 86 LEU A N 1
ATOM 686 C CA . LEU A 1 86 ? 18.881 8.290 6.450 1.00 93.19 86 LEU A CA 1
ATOM 687 C C . LEU A 1 86 ? 20.111 9.127 6.835 1.00 93.19 86 LEU A C 1
ATOM 689 O O . LEU A 1 86 ? 21.235 8.675 6.616 1.00 93.19 86 LEU A O 1
ATOM 693 N N . LYS A 1 87 ? 19.928 10.293 7.467 1.00 93.50 87 LYS A N 1
ATOM 694 C CA . LYS A 1 87 ? 21.047 11.099 7.996 1.00 93.50 87 LYS A CA 1
ATOM 695 C C . LYS A 1 87 ? 21.827 10.344 9.076 1.00 93.50 87 LYS A C 1
ATOM 697 O O . LYS A 1 87 ? 23.059 10.387 9.105 1.00 93.50 87 LYS A O 1
ATOM 702 N N . ASP A 1 88 ? 21.130 9.627 9.953 1.00 93.31 88 ASP A N 1
ATOM 703 C CA . ASP A 1 88 ? 21.767 8.795 10.973 1.00 93.31 88 ASP A CA 1
ATOM 704 C C . ASP A 1 88 ? 22.525 7.612 10.359 1.00 93.31 88 ASP A C 1
ATOM 706 O O . ASP A 1 88 ? 23.625 7.282 10.817 1.00 93.31 88 ASP A O 1
ATOM 710 N N . LEU A 1 89 ? 21.999 7.010 9.287 1.00 89.38 89 LEU A N 1
ATOM 711 C CA . LEU A 1 89 ? 22.690 5.973 8.521 1.00 89.38 89 LEU A CA 1
ATOM 712 C C . LEU A 1 89 ? 23.990 6.508 7.903 1.00 89.38 89 LEU A C 1
ATOM 714 O O . LEU A 1 89 ? 25.030 5.858 8.011 1.0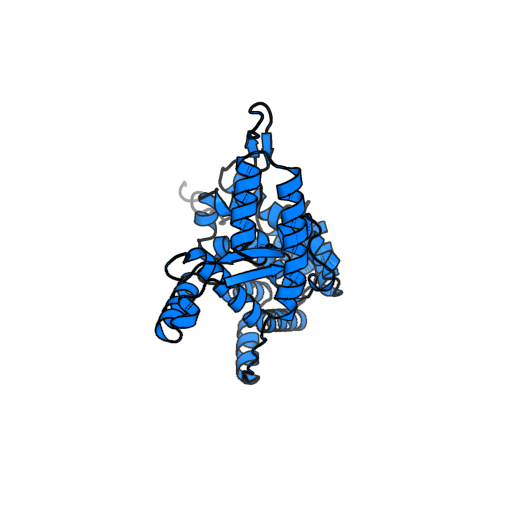0 89.38 89 LEU A O 1
ATOM 718 N N . GLU A 1 90 ? 23.967 7.697 7.299 1.00 90.19 90 GLU A N 1
ATOM 719 C CA . GLU A 1 90 ? 25.167 8.338 6.741 1.00 90.19 90 GLU A CA 1
ATOM 720 C C . GLU A 1 90 ? 26.237 8.600 7.802 1.00 90.19 90 GLU A C 1
ATOM 722 O O . GLU A 1 90 ? 27.432 8.403 7.557 1.00 90.19 90 GLU A O 1
ATOM 727 N N . LYS A 1 91 ? 25.809 9.016 8.997 1.00 92.38 91 LYS A N 1
ATOM 728 C CA . LYS A 1 91 ? 26.698 9.322 10.118 1.00 92.38 91 LYS A CA 1
ATOM 729 C C . LYS A 1 91 ? 27.307 8.067 10.742 1.00 92.38 91 LYS A C 1
ATOM 731 O O . LYS A 1 91 ? 28.507 8.045 11.016 1.00 92.38 91 LYS A O 1
ATOM 736 N N . ASN A 1 92 ? 26.494 7.040 10.982 1.00 92.56 92 ASN A N 1
ATOM 737 C CA . ASN A 1 92 ? 26.880 5.884 11.795 1.00 92.56 92 ASN A CA 1
ATOM 738 C C . ASN A 1 92 ? 27.327 4.673 10.959 1.00 92.56 92 ASN A C 1
ATOM 740 O O . ASN A 1 92 ? 28.065 3.825 11.457 1.00 92.56 92 ASN A O 1
ATOM 744 N N . ALA A 1 93 ? 26.926 4.594 9.687 1.00 89.00 93 ALA A N 1
ATOM 745 C CA . ALA A 1 93 ? 27.212 3.470 8.797 1.00 89.00 93 ALA A CA 1
ATOM 746 C C . ALA A 1 93 ? 27.507 3.927 7.355 1.00 89.00 93 ALA A C 1
ATOM 748 O O . ALA A 1 93 ? 26.945 3.414 6.387 1.00 89.00 93 ALA A O 1
ATOM 749 N N . LYS A 1 94 ? 28.455 4.860 7.205 1.00 87.50 94 LYS A N 1
ATOM 750 C CA . LYS A 1 94 ? 28.821 5.501 5.928 1.00 87.50 94 LYS A CA 1
ATOM 751 C C . LYS A 1 94 ? 29.044 4.543 4.747 1.00 87.50 94 LYS A C 1
ATOM 753 O O . LYS A 1 94 ? 28.686 4.855 3.619 1.00 87.50 94 LYS A O 1
ATOM 758 N N . LEU A 1 95 ? 29.629 3.363 4.970 1.00 87.81 95 LEU A N 1
ATOM 759 C CA . LEU A 1 95 ? 29.811 2.393 3.880 1.00 87.81 95 LEU A CA 1
ATOM 760 C C . LEU A 1 95 ? 28.465 1.892 3.325 1.00 87.81 95 LEU A C 1
ATOM 762 O O . LEU A 1 95 ? 28.327 1.749 2.114 1.00 87.81 95 LEU A O 1
ATOM 766 N N . LEU A 1 96 ? 27.461 1.671 4.180 1.00 85.69 96 LEU A N 1
ATOM 767 C CA . LEU A 1 96 ? 26.127 1.224 3.762 1.00 85.69 96 LEU A CA 1
ATOM 768 C C . LEU A 1 96 ? 25.326 2.336 3.064 1.00 85.69 96 LEU A C 1
ATOM 770 O O . LEU A 1 96 ? 24.525 2.044 2.169 1.00 85.69 96 LEU A O 1
ATOM 774 N N . SER A 1 97 ? 25.545 3.604 3.430 1.00 87.88 97 SER A N 1
ATOM 775 C CA . SER A 1 97 ? 24.891 4.735 2.757 1.00 87.88 97 SER A CA 1
ATOM 776 C C . SER A 1 97 ? 25.431 4.968 1.338 1.00 87.88 97 SER A C 1
ATOM 778 O O . SER A 1 97 ? 24.682 5.395 0.460 1.00 87.88 97 SER A O 1
ATOM 780 N N . MET A 1 98 ? 26.694 4.612 1.076 1.00 90.00 98 MET A N 1
ATOM 781 C CA . MET A 1 98 ? 27.351 4.806 -0.225 1.00 90.00 98 MET A CA 1
ATOM 782 C C . MET A 1 98 ? 27.102 3.678 -1.245 1.00 90.00 98 MET A C 1
ATOM 784 O O . MET A 1 98 ? 27.255 3.890 -2.446 1.00 90.00 98 MET A O 1
ATOM 788 N N . VAL A 1 99 ? 26.750 2.465 -0.809 1.00 88.81 99 VAL A N 1
ATOM 789 C CA . VAL A 1 99 ? 26.661 1.290 -1.701 1.00 88.81 99 VAL A CA 1
ATOM 790 C C . VAL A 1 99 ? 25.259 1.130 -2.276 1.00 88.81 99 VAL A C 1
ATOM 792 O O . VAL A 1 99 ? 24.334 0.863 -1.519 1.00 88.81 99 VAL A O 1
ATOM 795 N N . SER A 1 100 ? 25.097 1.218 -3.602 1.00 90.00 100 SER A N 1
ATOM 796 C CA . SER A 1 100 ? 23.808 0.981 -4.280 1.00 90.00 100 SER A CA 1
ATOM 797 C C . SER A 1 100 ? 23.214 -0.393 -3.955 1.00 90.00 100 SER A C 1
ATOM 799 O O . SER A 1 100 ? 23.947 -1.383 -3.926 1.00 90.00 100 SER A O 1
ATOM 801 N N . GLN A 1 101 ? 21.893 -0.468 -3.816 1.00 87.94 101 GLN A N 1
ATOM 802 C CA . GLN A 1 101 ? 21.161 -1.706 -3.548 1.00 87.94 101 GLN A CA 1
ATOM 803 C C . GLN A 1 101 ? 20.382 -2.156 -4.788 1.00 87.94 101 GLN A C 1
ATOM 805 O O . GLN A 1 101 ? 19.996 -1.348 -5.633 1.00 87.94 101 GLN A O 1
ATOM 810 N N . SER A 1 102 ? 20.185 -3.461 -4.946 1.00 87.62 102 SER A N 1
ATOM 811 C CA . SER A 1 102 ? 19.378 -4.026 -6.032 1.00 87.62 102 SER A CA 1
ATOM 812 C C . SER A 1 102 ? 18.447 -5.085 -5.473 1.00 87.62 102 SER A C 1
ATOM 814 O O . SER A 1 102 ? 18.889 -5.951 -4.721 1.00 87.62 102 SER A O 1
ATOM 816 N N . THR A 1 103 ? 17.181 -5.011 -5.861 1.00 85.94 103 THR A N 1
ATOM 817 C CA . THR A 1 103 ? 16.165 -5.996 -5.495 1.00 85.94 103 THR A CA 1
ATOM 818 C C . THR A 1 103 ? 16.139 -7.076 -6.563 1.00 85.94 103 THR A C 1
ATOM 820 O O . THR A 1 103 ? 16.030 -6.768 -7.753 1.00 85.94 103 THR A O 1
ATOM 823 N N . LEU A 1 104 ? 16.272 -8.329 -6.135 1.00 84.75 104 LEU A N 1
ATOM 824 C CA . LEU A 1 104 ? 16.116 -9.505 -6.980 1.00 84.75 104 LEU A CA 1
ATOM 825 C C . LEU A 1 104 ? 14.763 -10.148 -6.657 1.00 84.75 104 LEU A C 1
ATOM 827 O O . LEU A 1 104 ? 14.500 -10.448 -5.498 1.00 84.75 104 LEU A O 1
ATOM 831 N N . ASP A 1 105 ? 13.927 -10.348 -7.669 1.00 83.25 105 ASP A N 1
ATOM 832 C CA . ASP A 1 105 ? 12.637 -11.039 -7.573 1.00 83.25 105 ASP A CA 1
ATOM 833 C C . ASP A 1 105 ? 12.464 -11.930 -8.810 1.00 83.25 105 ASP A C 1
ATOM 835 O O . ASP A 1 105 ? 12.854 -11.534 -9.908 1.00 83.25 105 ASP A O 1
ATOM 839 N N . ASP A 1 106 ? 11.971 -13.158 -8.630 1.00 82.56 106 ASP A N 1
ATOM 840 C CA . ASP A 1 106 ? 11.934 -14.214 -9.662 1.00 82.56 106 ASP A CA 1
ATOM 841 C C . ASP A 1 106 ? 13.224 -14.293 -10.520 1.00 82.56 106 ASP A C 1
ATOM 843 O O . ASP A 1 106 ? 13.205 -14.321 -11.754 1.00 82.56 106 ASP A O 1
ATOM 847 N N . GLN A 1 107 ? 14.388 -14.281 -9.856 1.00 83.75 107 GLN A N 1
ATOM 848 C CA . GLN A 1 107 ? 15.724 -14.307 -10.481 1.00 83.75 107 GLN A CA 1
ATOM 849 C C . GLN A 1 107 ? 16.005 -13.131 -11.439 1.00 83.75 107 GLN A C 1
ATOM 851 O O . GLN A 1 107 ? 16.930 -13.180 -12.253 1.00 83.75 107 GLN A O 1
ATOM 856 N N . GLN A 1 108 ? 15.247 -12.045 -11.342 1.00 82.38 108 GLN A N 1
ATOM 857 C CA . GLN A 1 108 ? 15.419 -10.840 -12.137 1.00 82.38 108 GLN A CA 1
ATOM 858 C C . GLN A 1 108 ? 15.663 -9.636 -11.232 1.00 82.38 108 GLN A C 1
ATOM 860 O O . GLN A 1 108 ? 15.068 -9.495 -10.169 1.00 82.38 108 GLN A O 1
ATOM 865 N N . VAL A 1 109 ? 16.550 -8.733 -11.656 1.00 83.69 109 VAL A N 1
ATOM 866 C CA . VAL A 1 109 ? 16.697 -7.442 -10.974 1.00 83.69 109 VAL A CA 1
ATOM 867 C C . VAL A 1 109 ? 15.471 -6.595 -11.302 1.00 83.69 109 VAL A C 1
ATOM 869 O O . VAL A 1 109 ? 15.303 -6.183 -12.451 1.00 83.69 109 VAL A O 1
ATOM 872 N N . THR A 1 110 ? 14.621 -6.353 -10.308 1.00 82.62 110 THR A N 1
ATOM 873 C CA . THR A 1 110 ? 13.362 -5.606 -10.458 1.00 82.62 110 THR A CA 1
ATOM 874 C C . THR A 1 110 ? 13.495 -4.139 -10.078 1.00 82.62 110 THR A C 1
ATOM 876 O O . THR A 1 110 ? 12.778 -3.301 -10.620 1.00 82.62 110 THR A O 1
ATOM 879 N N . ALA A 1 111 ? 14.463 -3.809 -9.223 1.00 85.94 111 ALA A N 1
ATOM 880 C CA . ALA A 1 111 ? 14.789 -2.436 -8.868 1.00 85.94 111 ALA A CA 1
ATOM 881 C C . ALA A 1 111 ? 16.278 -2.267 -8.574 1.00 85.94 111 ALA A C 1
ATOM 883 O O . ALA A 1 111 ? 16.954 -3.183 -8.100 1.00 85.94 111 ALA A O 1
ATOM 884 N N . ARG A 1 112 ? 16.779 -1.056 -8.817 1.00 88.69 112 ARG A N 1
ATOM 885 C CA . ARG A 1 112 ? 18.095 -0.607 -8.372 1.00 88.69 112 ARG A CA 1
ATOM 886 C C . ARG A 1 112 ? 17.939 0.761 -7.735 1.00 88.69 112 ARG A C 1
ATOM 888 O O . ARG A 1 112 ? 17.343 1.645 -8.336 1.00 88.69 112 ARG A O 1
ATOM 895 N N . VAL A 1 113 ? 18.495 0.902 -6.543 1.00 89.81 113 VAL A N 1
ATOM 896 C CA . VAL A 1 113 ? 18.476 2.134 -5.761 1.00 89.81 113 VAL A CA 1
ATOM 897 C C . VAL A 1 113 ? 19.912 2.576 -5.534 1.00 89.81 113 VAL A C 1
ATOM 899 O O . VAL A 1 113 ? 20.769 1.767 -5.162 1.00 89.81 113 VAL A O 1
ATOM 902 N N . GLY A 1 114 ? 20.188 3.846 -5.815 1.00 90.75 114 GLY A N 1
ATOM 903 C CA . GLY A 1 114 ? 21.522 4.440 -5.710 1.00 90.75 114 GLY A CA 1
ATOM 904 C C . GLY A 1 114 ? 22.035 4.583 -4.272 1.00 90.75 114 GLY A C 1
ATOM 905 O O . GLY A 1 114 ? 21.526 3.976 -3.325 1.00 90.75 114 GLY A O 1
ATOM 906 N N . SER A 1 115 ? 23.114 5.345 -4.099 1.00 90.94 115 SER A N 1
ATOM 907 C CA . SER A 1 115 ? 23.556 5.801 -2.774 1.00 90.94 115 SER A CA 1
ATOM 908 C C . SER A 1 115 ? 22.569 6.833 -2.202 1.00 90.94 115 SER A C 1
ATOM 910 O O . SER A 1 115 ? 21.654 7.258 -2.904 1.00 90.94 115 SER A O 1
ATOM 912 N N . VAL A 1 116 ? 22.725 7.225 -0.934 1.00 88.69 116 VAL A N 1
ATOM 913 C CA . VAL A 1 116 ? 21.900 8.306 -0.350 1.00 88.69 116 VAL A CA 1
ATOM 914 C C . VAL A 1 116 ? 22.110 9.636 -1.083 1.00 88.69 116 VAL A C 1
ATOM 916 O O . VAL A 1 116 ? 21.136 10.345 -1.322 1.00 88.69 116 VAL A O 1
ATOM 919 N N . ASP A 1 117 ? 23.335 9.911 -1.536 1.00 87.94 117 ASP A N 1
ATOM 920 C CA . ASP A 1 117 ? 23.663 11.113 -2.308 1.00 87.94 117 ASP A CA 1
ATOM 921 C C . ASP A 1 117 ? 23.134 11.051 -3.755 1.00 87.94 117 ASP A C 1
ATOM 923 O O . ASP A 1 117 ? 22.618 12.041 -4.273 1.00 87.94 117 ASP A O 1
ATOM 927 N N . ASP A 1 118 ? 23.255 9.892 -4.417 1.00 90.62 118 ASP A N 1
ATOM 928 C CA . ASP A 1 118 ? 22.930 9.748 -5.845 1.00 90.62 118 ASP A CA 1
ATOM 929 C C . ASP A 1 118 ? 21.432 9.508 -6.108 1.00 90.62 118 ASP A C 1
ATOM 931 O O . ASP A 1 118 ? 20.930 9.843 -7.181 1.00 90.62 118 ASP A O 1
ATOM 935 N N . ASP A 1 119 ? 20.723 8.882 -5.163 1.00 91.62 119 ASP A N 1
ATOM 936 C CA . ASP A 1 119 ? 19.308 8.498 -5.283 1.00 91.62 119 ASP A CA 1
ATOM 937 C C . ASP A 1 119 ? 18.578 8.604 -3.927 1.00 91.62 119 ASP A C 1
ATOM 939 O O . ASP A 1 119 ? 18.178 7.593 -3.328 1.00 91.62 119 ASP A O 1
ATOM 943 N N . PRO A 1 120 ? 18.399 9.833 -3.409 1.00 90.81 120 PRO A N 1
ATOM 944 C CA . PRO A 1 120 ? 17.779 10.058 -2.107 1.00 90.81 120 PRO A CA 1
ATOM 945 C C . PRO A 1 120 ? 16.326 9.567 -2.054 1.00 90.81 120 PRO A C 1
ATOM 947 O O . PRO A 1 120 ? 15.899 9.028 -1.035 1.00 90.81 120 PRO A O 1
ATOM 950 N N . GLU A 1 121 ? 15.562 9.702 -3.144 1.00 91.38 121 GLU A N 1
ATOM 951 C CA . GLU A 1 121 ? 14.170 9.238 -3.193 1.00 91.38 121 GLU A CA 1
ATOM 952 C C . GLU A 1 121 ? 14.089 7.705 -3.171 1.00 91.38 121 GLU A C 1
ATOM 954 O O . GLU A 1 121 ? 13.324 7.143 -2.386 1.00 91.38 121 GLU A O 1
ATOM 959 N N . GLY A 1 122 ? 14.899 7.009 -3.979 1.00 91.88 122 GLY A N 1
ATOM 960 C CA . GLY A 1 122 ? 14.948 5.549 -3.955 1.00 91.88 122 GLY A CA 1
ATOM 961 C C . GLY A 1 122 ? 15.375 5.019 -2.586 1.00 91.88 122 GLY A C 1
ATOM 962 O O . GLY A 1 122 ? 14.823 4.031 -2.098 1.00 91.88 122 GLY A O 1
ATOM 963 N N . ARG A 1 123 ? 16.307 5.706 -1.913 1.00 92.00 123 ARG A N 1
ATOM 964 C CA . ARG A 1 123 ? 16.707 5.369 -0.538 1.00 92.00 123 ARG A CA 1
ATOM 965 C C . ARG A 1 123 ? 15.597 5.575 0.472 1.00 92.00 123 ARG A C 1
ATOM 967 O O . ARG A 1 123 ? 15.421 4.721 1.339 1.00 92.00 123 ARG A O 1
ATOM 974 N N . LEU A 1 124 ? 14.824 6.646 0.328 1.00 93.81 124 LEU A N 1
ATOM 975 C CA . LEU A 1 124 ? 13.641 6.888 1.143 1.00 93.81 124 LEU A CA 1
ATOM 976 C C . LEU A 1 124 ? 12.615 5.753 0.977 1.00 93.81 124 LEU A C 1
ATOM 978 O O . LEU A 1 124 ? 12.063 5.279 1.967 1.00 93.81 124 LEU A O 1
ATOM 982 N N . MET A 1 125 ? 12.411 5.263 -0.253 1.00 92.75 125 MET A N 1
ATOM 983 C CA . MET A 1 125 ? 11.516 4.128 -0.520 1.00 92.75 125 MET A CA 1
ATOM 984 C C . MET A 1 125 ? 11.995 2.833 0.139 1.00 92.75 125 MET A C 1
ATOM 986 O O . MET A 1 125 ? 11.190 2.149 0.773 1.00 92.75 125 MET A O 1
ATOM 990 N N . LEU A 1 126 ? 13.291 2.512 0.043 1.00 91.00 126 LEU A N 1
ATOM 991 C CA . LEU A 1 126 ? 13.850 1.330 0.710 1.00 91.00 126 LEU A CA 1
ATOM 992 C C . LEU A 1 126 ? 13.714 1.416 2.231 1.00 91.00 126 LEU A C 1
ATOM 994 O O . LEU A 1 126 ? 13.267 0.455 2.856 1.00 91.00 126 LEU A O 1
ATOM 998 N N . GLN A 1 127 ? 14.057 2.568 2.814 1.00 92.81 127 GLN A N 1
ATOM 999 C CA . GLN A 1 127 ? 13.950 2.790 4.255 1.00 92.81 127 GLN A CA 1
ATOM 1000 C C . GLN A 1 127 ? 12.495 2.670 4.724 1.00 92.81 127 GLN A C 1
ATOM 1002 O O . GLN A 1 127 ? 12.210 2.013 5.723 1.00 92.81 127 GLN A O 1
ATOM 1007 N N . MET A 1 128 ? 11.548 3.235 3.968 1.00 94.56 128 MET A N 1
ATOM 1008 C CA . MET A 1 128 ? 10.126 3.092 4.272 1.00 94.56 128 MET A CA 1
ATOM 1009 C C . MET A 1 128 ? 9.683 1.626 4.217 1.00 94.56 128 MET A C 1
ATOM 1011 O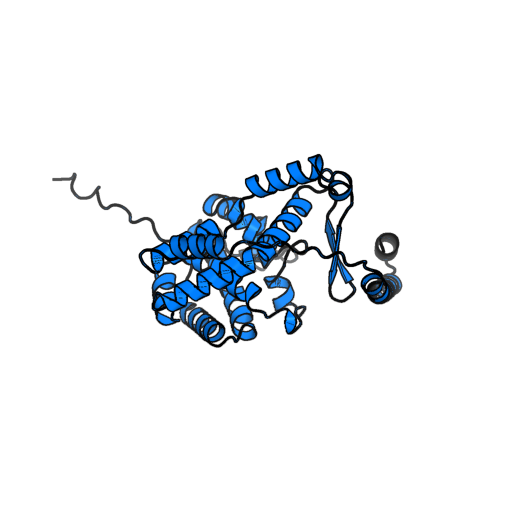 O . MET A 1 128 ? 8.969 1.177 5.111 1.00 94.56 128 MET A O 1
ATOM 1015 N N . GLY A 1 129 ? 10.124 0.864 3.211 1.00 92.38 129 GLY A N 1
ATOM 1016 C CA . GLY A 1 129 ? 9.841 -0.568 3.109 1.00 92.38 129 GLY A CA 1
ATOM 1017 C C . GLY A 1 129 ? 10.316 -1.355 4.334 1.00 92.38 129 GLY A C 1
ATOM 1018 O O . GLY A 1 129 ? 9.557 -2.163 4.870 1.00 92.38 129 GLY A O 1
ATOM 1019 N N . GLN A 1 130 ? 11.527 -1.071 4.820 1.00 90.06 130 GLN A N 1
ATOM 1020 C CA . GLN A 1 130 ? 12.070 -1.678 6.040 1.00 90.06 130 GLN A CA 1
ATOM 1021 C C . GLN A 1 130 ? 11.246 -1.307 7.280 1.00 90.06 130 GLN A C 1
ATOM 1023 O O . GLN A 1 130 ? 10.896 -2.188 8.066 1.00 90.06 130 GLN A O 1
ATOM 1028 N N . ASN A 1 131 ? 10.859 -0.037 7.425 1.00 92.75 131 ASN A N 1
ATOM 1029 C CA . ASN A 1 131 ? 10.017 0.399 8.540 1.00 92.75 131 ASN A CA 1
ATOM 1030 C C . ASN A 1 131 ? 8.636 -0.270 8.513 1.00 92.75 131 ASN A C 1
ATOM 1032 O O . ASN A 1 131 ? 8.146 -0.701 9.554 1.00 92.75 131 ASN A O 1
ATOM 1036 N N . LEU A 1 132 ? 8.013 -0.410 7.335 1.00 94.12 132 LEU A N 1
ATOM 1037 C CA . LEU A 1 132 ? 6.731 -1.109 7.211 1.00 94.12 132 LEU A CA 1
ATOM 1038 C C . LEU A 1 132 ? 6.836 -2.581 7.618 1.00 94.12 132 LEU A C 1
ATOM 1040 O O . LEU A 1 132 ? 5.915 -3.083 8.261 1.00 94.12 132 LEU A O 1
ATOM 1044 N N . GLN A 1 133 ? 7.930 -3.257 7.252 1.00 91.00 133 GLN A N 1
ATOM 1045 C CA . GLN A 1 133 ? 8.192 -4.643 7.650 1.00 91.00 133 GLN A CA 1
ATOM 1046 C C . GLN A 1 133 ? 8.401 -4.759 9.160 1.00 91.00 133 GLN A C 1
ATOM 1048 O O . GLN A 1 133 ? 7.804 -5.627 9.790 1.00 91.00 133 GLN A O 1
ATOM 1053 N N . PHE A 1 134 ? 9.189 -3.858 9.747 1.00 89.12 134 PHE A N 1
ATOM 1054 C CA . PHE A 1 134 ? 9.427 -3.829 11.188 1.00 89.12 134 PHE A CA 1
ATOM 1055 C C . PHE A 1 134 ? 8.129 -3.598 11.979 1.00 89.12 134 PHE A C 1
ATOM 1057 O O . PHE A 1 134 ? 7.845 -4.308 12.941 1.00 89.12 134 PHE A O 1
ATOM 1064 N N . MET A 1 135 ? 7.290 -2.662 11.525 1.00 91.62 135 MET A N 1
ATOM 1065 C CA . MET A 1 135 ? 6.014 -2.337 12.171 1.00 91.62 135 MET A CA 1
ATOM 1066 C C . MET A 1 135 ? 4.882 -3.322 11.844 1.00 91.62 135 MET A C 1
ATOM 1068 O O . MET A 1 135 ? 3.797 -3.194 12.410 1.00 91.62 135 MET A O 1
ATOM 1072 N N . ALA A 1 136 ? 5.088 -4.291 10.944 1.00 93.38 136 ALA A N 1
ATOM 1073 C CA . ALA A 1 136 ? 4.034 -5.212 10.514 1.00 93.38 136 ALA A CA 1
ATOM 1074 C C . ALA A 1 136 ? 3.499 -6.061 11.674 1.00 93.38 136 ALA A C 1
ATOM 1076 O O . ALA A 1 136 ? 2.290 -6.219 11.800 1.00 93.38 136 ALA A O 1
ATOM 1077 N N . THR A 1 137 ? 4.384 -6.546 12.549 1.00 91.75 137 THR A N 1
ATOM 1078 C CA . THR A 1 137 ? 3.990 -7.334 13.726 1.00 91.75 137 THR A CA 1
ATOM 1079 C C . THR A 1 137 ? 3.144 -6.508 14.691 1.00 91.75 137 THR A C 1
ATOM 1081 O O . THR A 1 137 ? 2.105 -6.973 15.143 1.00 91.75 137 THR A O 1
ATOM 1084 N N . ILE A 1 138 ? 3.545 -5.261 14.964 1.00 94.12 138 ILE A N 1
ATOM 1085 C CA . ILE A 1 138 ? 2.815 -4.370 15.879 1.00 94.12 138 ILE A CA 1
ATOM 1086 C C . ILE A 1 138 ? 1.445 -4.005 15.288 1.00 94.12 138 ILE A C 1
ATOM 1088 O O . ILE A 1 138 ? 0.445 -4.026 16.005 1.00 94.12 138 ILE A O 1
ATOM 1092 N N . LEU A 1 139 ? 1.375 -3.728 13.978 1.00 97.00 139 LEU A N 1
ATOM 1093 C CA . LEU A 1 139 ? 0.107 -3.496 13.280 1.00 97.00 139 LEU A CA 1
ATOM 1094 C C . LEU A 1 139 ? -0.809 -4.717 13.390 1.00 97.00 139 LEU A C 1
ATOM 1096 O O . LEU A 1 139 ? -1.954 -4.565 13.802 1.00 97.00 139 LEU A O 1
ATOM 1100 N N . GLY A 1 140 ? -0.302 -5.912 13.076 1.00 96.50 140 GLY A N 1
ATOM 1101 C CA . GLY A 1 140 ? -1.064 -7.156 13.169 1.00 96.50 140 GLY A CA 1
ATOM 1102 C C . GLY A 1 140 ? -1.635 -7.376 14.570 1.00 96.50 140 GLY A C 1
ATOM 1103 O O . GLY A 1 140 ? -2.842 -7.564 14.715 1.00 96.50 140 GLY A O 1
ATOM 1104 N N . SER A 1 141 ? -0.808 -7.240 15.611 1.00 96.06 141 SER A N 1
ATOM 1105 C CA . SER A 1 141 ? -1.259 -7.372 17.003 1.00 96.06 141 SER A CA 1
ATOM 1106 C C . SER A 1 141 ? -2.271 -6.296 17.412 1.00 96.06 141 SER A C 1
ATOM 1108 O O . SER A 1 141 ? -3.201 -6.577 18.163 1.00 96.06 141 SER A O 1
ATOM 1110 N N . THR A 1 142 ? -2.136 -5.070 16.898 1.00 97.19 142 THR A N 1
ATOM 1111 C CA . THR A 1 142 ? -3.107 -3.989 17.145 1.00 97.19 142 THR A CA 1
ATOM 1112 C C . THR A 1 142 ? -4.449 -4.296 16.483 1.00 97.19 142 THR A C 1
ATOM 1114 O O . THR A 1 142 ? -5.500 -4.080 17.089 1.00 97.19 142 THR A O 1
ATOM 1117 N N . ILE A 1 143 ? -4.438 -4.846 15.266 1.00 96.88 143 ILE A N 1
ATOM 1118 C CA . ILE A 1 143 ? -5.655 -5.301 14.585 1.00 96.88 143 ILE A CA 1
ATOM 1119 C C . ILE A 1 143 ? -6.295 -6.459 15.357 1.00 96.88 143 ILE A C 1
ATOM 1121 O O . ILE A 1 143 ? -7.509 -6.453 15.545 1.00 96.88 143 ILE A O 1
ATOM 1125 N N . ASP A 1 144 ? -5.505 -7.414 15.852 1.00 96.06 144 ASP A N 1
ATOM 1126 C CA . ASP A 1 144 ? -6.020 -8.535 16.646 1.00 96.06 144 ASP A CA 1
ATOM 1127 C C . ASP A 1 144 ? -6.694 -8.043 17.931 1.00 96.06 144 ASP A C 1
ATOM 1129 O O . ASP A 1 144 ? -7.858 -8.363 18.169 1.00 96.06 144 ASP A O 1
ATOM 1133 N N . GLN A 1 145 ? -6.043 -7.157 18.691 1.00 96.44 145 GLN A N 1
ATOM 1134 C CA . GLN A 1 145 ? -6.655 -6.583 19.891 1.00 96.44 145 GLN A CA 1
ATOM 1135 C C . GLN A 1 145 ? -7.902 -5.738 19.568 1.00 96.44 145 GLN A C 1
ATOM 1137 O O . GLN A 1 145 ? -8.873 -5.749 20.324 1.00 96.44 145 GLN A O 1
ATOM 1142 N N . THR A 1 146 ? -7.922 -5.040 18.427 1.00 96.12 146 THR A N 1
ATOM 1143 C CA . THR A 1 146 ? -9.115 -4.310 17.957 1.00 96.12 146 THR A CA 1
ATOM 1144 C C . THR A 1 146 ? -10.279 -5.270 17.698 1.00 96.12 146 THR A C 1
ATOM 1146 O O . THR A 1 146 ? -11.408 -4.985 18.096 1.00 96.12 146 THR A O 1
ATOM 1149 N N . ARG A 1 147 ? -10.009 -6.424 17.071 1.00 94.12 147 ARG A N 1
ATOM 1150 C CA . ARG A 1 147 ? -11.007 -7.472 16.800 1.00 94.12 147 ARG A CA 1
ATOM 1151 C C . ARG A 1 147 ? -11.532 -8.135 18.068 1.00 94.12 147 ARG A C 1
ATOM 1153 O O . ARG A 1 147 ? -12.683 -8.550 18.095 1.00 94.12 147 ARG A O 1
ATOM 1160 N N . GLU A 1 148 ? -10.697 -8.255 19.094 1.00 94.25 148 GLU A N 1
ATOM 1161 C CA . GLU A 1 148 ? -11.090 -8.835 20.381 1.00 94.25 148 GLU A CA 1
ATOM 1162 C C . GLU A 1 148 ? -11.939 -7.876 21.225 1.00 94.25 148 GLU A C 1
ATOM 1164 O O . GLU A 1 148 ? -12.875 -8.310 21.898 1.00 94.25 148 GLU A O 1
ATOM 1169 N N . LYS A 1 149 ? -11.620 -6.574 21.207 1.00 95.25 149 LYS A N 1
ATOM 1170 C CA . LYS A 1 149 ? -12.301 -5.558 22.026 1.00 95.25 149 LYS A CA 1
ATOM 1171 C C . LYS A 1 149 ? -13.636 -5.090 21.453 1.00 95.25 149 LYS A C 1
ATOM 1173 O O . LYS A 1 149 ? -14.535 -4.745 22.219 1.00 95.25 149 LYS A O 1
ATOM 1178 N N . TYR A 1 150 ? -13.755 -5.034 20.131 1.00 94.56 150 TYR A N 1
ATOM 1179 C CA . TYR A 1 150 ? -14.895 -4.428 19.448 1.00 94.56 150 TYR A CA 1
ATOM 1180 C C . TYR A 1 150 ? -15.573 -5.417 18.505 1.00 94.56 150 TYR A C 1
ATOM 1182 O O . TYR A 1 150 ? -14.985 -6.418 18.106 1.00 94.56 150 TYR A O 1
ATOM 1190 N N . ASP A 1 151 ? -16.806 -5.110 18.097 1.00 88.25 151 ASP A N 1
ATOM 1191 C CA . ASP A 1 151 ? -17.466 -5.829 17.005 1.00 88.25 151 ASP A CA 1
ATOM 1192 C C . ASP A 1 151 ? -16.795 -5.472 15.670 1.00 88.25 151 ASP A C 1
ATOM 1194 O O . ASP A 1 151 ? -17.250 -4.606 14.922 1.00 88.25 151 ASP A O 1
ATOM 1198 N N . PHE A 1 152 ? -15.649 -6.093 15.402 1.00 89.69 152 PHE A N 1
ATOM 1199 C CA . PHE A 1 152 ? -14.960 -5.997 14.127 1.00 89.69 152 PHE A CA 1
ATOM 1200 C C . PHE A 1 152 ? -15.555 -7.043 13.176 1.00 89.69 152 PHE A C 1
ATOM 1202 O O . PHE A 1 152 ? -15.175 -8.216 13.175 1.00 89.69 152 PHE A O 1
ATOM 1209 N N . SER A 1 153 ? -16.508 -6.606 12.360 1.00 92.75 153 SER A N 1
ATOM 1210 C CA . SER A 1 153 ? -17.235 -7.433 11.405 1.00 92.75 153 SER A CA 1
ATOM 1211 C C . SER A 1 153 ? -17.286 -6.741 10.046 1.00 92.75 153 SER A C 1
ATOM 1213 O O . SER A 1 153 ? -17.017 -5.544 9.916 1.00 92.75 153 SER A O 1
ATOM 1215 N N . ALA A 1 154 ? -17.629 -7.490 8.999 1.00 92.94 154 ALA A N 1
ATOM 1216 C CA . ALA A 1 154 ? -17.817 -6.889 7.684 1.00 92.94 154 ALA A CA 1
ATOM 1217 C C . ALA A 1 154 ? -18.953 -5.847 7.693 1.00 92.94 154 ALA A C 1
ATOM 1219 O O . ALA A 1 154 ? -18.835 -4.825 7.020 1.00 92.94 154 ALA A O 1
ATOM 1220 N N . ASP A 1 155 ? -19.980 -6.046 8.526 1.00 93.19 155 ASP A N 1
ATOM 1221 C CA . ASP A 1 155 ? -21.075 -5.094 8.724 1.00 93.19 155 ASP A CA 1
ATOM 1222 C C . ASP A 1 155 ? -20.613 -3.802 9.408 1.00 93.19 155 ASP A C 1
ATOM 1224 O O . ASP A 1 155 ? -20.923 -2.711 8.919 1.00 93.19 155 ASP A O 1
ATOM 1228 N N . SER A 1 156 ? -19.843 -3.890 10.501 1.00 93.81 156 SER A N 1
ATOM 1229 C CA . SER A 1 156 ? -19.358 -2.694 11.205 1.00 93.81 156 SER A CA 1
ATOM 1230 C C . SER A 1 156 ? -18.370 -1.896 10.354 1.00 93.81 156 SER A C 1
ATOM 1232 O O . SER A 1 156 ? -18.457 -0.669 10.274 1.00 93.81 156 SER A O 1
ATOM 1234 N N . MET A 1 157 ? -17.491 -2.582 9.622 1.00 94.38 157 MET A N 1
ATOM 1235 C CA . MET A 1 157 ? -16.585 -1.950 8.663 1.00 94.38 157 MET A CA 1
ATOM 1236 C C . MET A 1 157 ? -17.330 -1.337 7.478 1.00 94.38 157 MET A C 1
ATOM 1238 O O . MET A 1 157 ? -17.004 -0.228 7.059 1.00 94.38 157 MET A O 1
ATOM 1242 N N . ARG A 1 158 ? -18.358 -2.008 6.946 1.00 93.00 158 ARG A N 1
ATOM 1243 C CA . ARG A 1 158 ? -19.219 -1.445 5.899 1.00 93.00 158 ARG A CA 1
ATOM 1244 C C . ARG A 1 158 ? -19.916 -0.178 6.390 1.00 93.00 158 ARG A C 1
ATOM 1246 O O . ARG A 1 158 ? -19.931 0.813 5.663 1.00 93.00 158 ARG A O 1
ATOM 1253 N N . ALA A 1 159 ? -20.458 -0.193 7.608 1.00 93.00 159 ALA A N 1
ATOM 1254 C CA . ALA A 1 159 ? -21.103 0.970 8.211 1.00 93.00 159 ALA A CA 1
ATOM 1255 C C . ALA A 1 159 ? -20.126 2.147 8.345 1.00 93.00 159 ALA A C 1
ATOM 1257 O O . ALA A 1 159 ? -20.464 3.260 7.949 1.00 93.00 159 ALA A O 1
ATOM 1258 N N . PHE A 1 160 ? -18.902 1.897 8.813 1.00 94.44 160 PHE A N 1
ATOM 1259 C CA . PHE A 1 160 ? -17.844 2.907 8.874 1.00 94.44 160 PHE A CA 1
ATOM 1260 C C . PHE A 1 160 ? -17.490 3.466 7.484 1.00 94.44 160 PHE A C 1
ATOM 1262 O O . PHE A 1 160 ? -17.529 4.677 7.274 1.00 94.44 160 PHE A O 1
ATOM 1269 N N . LEU A 1 161 ? -17.200 2.598 6.509 1.00 95.31 161 LEU A N 1
ATOM 1270 C CA . LEU A 1 161 ? -16.751 3.017 5.176 1.00 95.31 161 LEU A CA 1
ATOM 1271 C C . LEU A 1 161 ? -17.842 3.723 4.366 1.00 95.31 161 LEU A C 1
ATOM 1273 O O . LEU A 1 161 ? -17.520 4.591 3.560 1.00 95.31 161 LEU A O 1
ATOM 1277 N N . SER A 1 162 ? -19.117 3.404 4.604 1.00 94.50 162 SER A N 1
ATOM 1278 C CA . SER A 1 162 ? -20.252 4.073 3.949 1.00 94.50 162 SER A CA 1
ATOM 1279 C C . SER A 1 162 ? -20.370 5.566 4.279 1.00 94.50 162 SER A C 1
ATOM 1281 O O . SER A 1 162 ? -21.035 6.303 3.560 1.00 94.50 162 SER A O 1
ATOM 1283 N N . GLN A 1 163 ? -19.710 6.027 5.346 1.00 94.31 163 GLN A N 1
ATOM 1284 C CA . GLN A 1 163 ? -19.673 7.442 5.721 1.00 94.31 163 GLN A CA 1
ATOM 1285 C C . GLN A 1 163 ? -18.649 8.244 4.905 1.00 94.31 163 GLN A C 1
ATOM 1287 O O . GLN A 1 163 ? -18.651 9.473 4.950 1.00 94.31 163 GLN A O 1
ATOM 1292 N N . SER A 1 164 ? -17.750 7.568 4.186 1.00 95.81 164 SER A N 1
ATOM 1293 C CA . SER A 1 164 ? -16.722 8.217 3.382 1.00 95.81 164 SER A CA 1
ATOM 1294 C C . SER A 1 164 ? -17.238 8.605 2.004 1.00 95.81 164 SER A C 1
ATOM 1296 O O . SER A 1 164 ? -17.911 7.831 1.328 1.00 95.81 164 SER A O 1
ATOM 1298 N N . GLU A 1 165 ? -16.793 9.754 1.502 1.00 95.19 165 GLU A N 1
ATOM 1299 C CA . GLU A 1 165 ? -17.071 10.157 0.124 1.00 95.19 165 GLU A CA 1
ATOM 1300 C C . GLU A 1 165 ? -16.363 9.290 -0.922 1.00 95.19 165 GLU A C 1
ATOM 1302 O O . GLU A 1 165 ? -16.727 9.331 -2.100 1.00 95.19 165 GLU A O 1
ATOM 1307 N N . LEU A 1 166 ? -15.346 8.519 -0.526 1.00 96.38 166 LEU A N 1
ATOM 1308 C CA . LEU A 1 166 ? -14.537 7.719 -1.443 1.00 96.38 166 LEU A CA 1
ATOM 1309 C C . LEU A 1 166 ? -15.122 6.336 -1.735 1.00 96.38 166 LEU A C 1
ATOM 1311 O O . LEU A 1 166 ? -14.710 5.701 -2.709 1.00 96.38 166 LEU A O 1
ATOM 1315 N N . PHE A 1 167 ? -16.099 5.884 -0.952 1.00 95.56 167 PHE A N 1
ATOM 1316 C CA . PHE A 1 167 ? -16.720 4.575 -1.117 1.00 95.56 167 PHE A CA 1
ATOM 1317 C C . PHE A 1 167 ? -18.193 4.740 -1.479 1.00 95.56 167 PHE A C 1
ATOM 1319 O O . PHE A 1 167 ? -18.998 5.203 -0.683 1.00 95.56 167 PHE A O 1
ATOM 1326 N N . ASP A 1 168 ? -18.551 4.367 -2.708 1.00 88.69 168 ASP A N 1
ATOM 1327 C CA . ASP A 1 168 ? -19.952 4.346 -3.122 1.00 88.69 168 ASP A CA 1
ATOM 1328 C C . ASP A 1 168 ? -20.655 3.047 -2.696 1.00 88.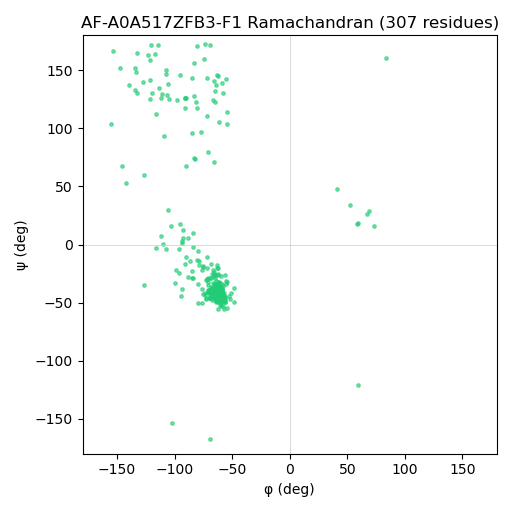69 168 ASP A C 1
ATOM 1330 O O . ASP A 1 168 ? -20.024 1.995 -2.543 1.00 88.69 168 ASP A O 1
ATOM 1334 N N . ASP A 1 169 ? -21.983 3.108 -2.574 1.00 90.25 169 ASP A N 1
ATOM 1335 C CA . ASP A 1 169 ? -22.819 1.965 -2.187 1.00 90.25 169 ASP A CA 1
ATOM 1336 C C . ASP A 1 169 ? -22.641 0.744 -3.100 1.00 90.25 169 ASP A C 1
ATOM 1338 O O . ASP A 1 169 ? -22.845 -0.391 -2.667 1.00 90.25 169 ASP A O 1
ATOM 1342 N N . SER A 1 170 ? -22.237 0.947 -4.360 1.00 92.31 170 SER A N 1
ATOM 1343 C CA . SER A 1 170 ? -22.016 -0.143 -5.313 1.00 92.31 170 SER A CA 1
ATOM 1344 C C . SER A 1 170 ? -20.712 -0.906 -5.056 1.00 92.31 170 SER A C 1
ATOM 1346 O O . SER A 1 170 ? -20.591 -2.062 -5.469 1.00 92.31 170 SER A O 1
ATOM 1348 N N . ARG A 1 171 ? -19.739 -0.294 -4.364 1.00 91.06 171 ARG A N 1
ATOM 1349 C CA . ARG A 1 171 ? -18.473 -0.934 -3.965 1.00 91.06 171 ARG A CA 1
ATOM 1350 C C . ARG A 1 171 ? -18.553 -1.635 -2.623 1.00 91.06 171 ARG A C 1
ATOM 1352 O O . ARG A 1 171 ? -17.830 -2.611 -2.430 1.00 91.06 171 ARG A O 1
ATOM 1359 N N . LEU A 1 172 ? -19.423 -1.181 -1.722 1.00 94.00 172 LEU A N 1
ATOM 1360 C CA . LEU A 1 172 ? -19.519 -1.725 -0.365 1.00 94.00 172 LEU A CA 1
ATOM 1361 C C . LEU A 1 172 ? -19.658 -3.261 -0.318 1.00 94.00 172 LEU A C 1
ATOM 1363 O O . LEU A 1 172 ? -18.923 -3.858 0.464 1.00 94.00 172 LEU A O 1
ATOM 1367 N N . PRO A 1 173 ? -20.458 -3.935 -1.174 1.00 96.12 173 PRO A N 1
ATOM 1368 C CA . PRO A 1 173 ? -20.532 -5.401 -1.166 1.00 96.12 173 PRO A CA 1
ATOM 1369 C C . PRO A 1 173 ? -19.205 -6.101 -1.501 1.00 96.12 173 PRO A C 1
ATOM 1371 O O . PRO A 1 173 ? -18.922 -7.181 -0.988 1.00 96.12 173 PRO A O 1
ATOM 1374 N N . LEU A 1 174 ? -18.366 -5.498 -2.355 1.00 96.94 174 LEU A N 1
ATOM 1375 C CA . LEU A 1 174 ? -17.040 -6.043 -2.669 1.00 96.94 174 LEU A CA 1
ATOM 1376 C C . LEU A 1 174 ? -16.095 -5.888 -1.477 1.00 96.94 174 LEU A C 1
ATOM 1378 O O . LEU A 1 174 ? -15.343 -6.806 -1.163 1.00 96.94 174 LEU A O 1
ATOM 1382 N N . ILE A 1 175 ? -16.147 -4.740 -0.800 1.00 95.81 175 ILE A N 1
ATOM 1383 C CA . ILE A 1 175 ? -15.329 -4.493 0.390 1.00 95.81 175 ILE A CA 1
ATOM 1384 C C . ILE A 1 175 ? -15.749 -5.429 1.529 1.00 95.81 175 ILE A C 1
ATOM 1386 O O . ILE A 1 175 ? -14.893 -6.050 2.150 1.00 95.81 175 ILE A O 1
ATOM 1390 N N . GLU A 1 176 ? -17.052 -5.598 1.744 1.00 96.62 176 GLU A N 1
ATOM 1391 C CA . GLU A 1 176 ? -17.617 -6.542 2.712 1.00 96.62 176 GLU A CA 1
ATOM 1392 C C . GLU A 1 176 ? -17.128 -7.975 2.449 1.00 96.62 176 GLU A C 1
ATOM 1394 O O . GLU A 1 176 ? -16.650 -8.652 3.359 1.00 96.62 176 GLU A O 1
ATOM 1399 N N . HIS A 1 177 ? -17.157 -8.419 1.187 1.00 97.94 177 HIS A N 1
ATOM 1400 C CA . HIS A 1 177 ? -16.614 -9.720 0.798 1.00 97.94 177 HIS A CA 1
ATOM 1401 C C . HIS A 1 177 ? -15.118 -9.848 1.121 1.00 97.94 177 HIS A C 1
ATOM 1403 O O . HIS A 1 177 ? -14.686 -10.872 1.649 1.00 97.94 177 HIS A O 1
ATOM 1409 N N . ALA A 1 178 ? -14.331 -8.804 0.855 1.00 98.06 178 ALA A N 1
ATOM 1410 C CA . ALA A 1 178 ? -12.902 -8.803 1.143 1.00 98.06 178 ALA A CA 1
ATOM 1411 C C . ALA A 1 178 ? -12.595 -8.849 2.648 1.00 98.06 178 ALA A C 1
ATOM 1413 O O . ALA A 1 178 ? -11.655 -9.524 3.064 1.00 98.06 178 ALA A O 1
ATOM 1414 N N . ILE A 1 179 ? -13.396 -8.163 3.468 1.00 97.44 179 ILE A N 1
ATOM 1415 C CA . ILE A 1 179 ? -13.266 -8.185 4.931 1.00 97.44 179 ILE A CA 1
ATOM 1416 C C . ILE A 1 179 ? -13.649 -9.560 5.476 1.00 97.44 179 ILE A C 1
ATOM 1418 O O . ILE A 1 179 ? -12.925 -10.102 6.304 1.00 97.44 179 ILE A O 1
ATOM 1422 N N . ASN A 1 180 ? -14.729 -10.167 4.978 1.00 98.19 180 ASN A N 1
ATOM 1423 C CA . ASN A 1 180 ? -15.094 -11.536 5.344 1.00 98.19 180 ASN A CA 1
ATOM 1424 C C . ASN A 1 180 ? -13.989 -12.540 4.982 1.00 98.19 180 ASN A C 1
ATOM 1426 O O . ASN A 1 180 ? -13.667 -13.408 5.789 1.00 98.19 180 ASN A O 1
ATOM 1430 N N . ALA A 1 181 ? -13.372 -12.395 3.806 1.00 98.50 181 ALA A N 1
ATOM 1431 C CA . ALA A 1 181 ? -12.226 -13.210 3.413 1.00 98.50 181 ALA A CA 1
ATOM 1432 C C . ALA A 1 181 ? -11.035 -13.016 4.363 1.00 98.50 181 ALA A C 1
ATOM 1434 O O . ALA A 1 181 ? -10.472 -13.995 4.842 1.00 98.50 181 ALA A O 1
ATOM 1435 N N . TYR A 1 182 ? -10.702 -11.768 4.709 1.00 98.06 182 TYR A N 1
ATOM 1436 C CA . TYR A 1 182 ? -9.652 -11.470 5.684 1.00 98.06 182 TYR A CA 1
ATOM 1437 C C . TYR A 1 182 ? -9.921 -12.117 7.049 1.00 98.06 182 TYR A C 1
ATOM 1439 O O . TYR A 1 182 ? -9.027 -12.722 7.629 1.00 98.06 182 TYR A O 1
ATOM 1447 N N . LEU A 1 183 ? -11.156 -12.023 7.551 1.00 96.56 183 LEU A N 1
ATOM 1448 C CA . LEU A 1 183 ? -11.549 -12.602 8.839 1.00 96.56 183 LEU A CA 1
ATOM 1449 C C . LEU A 1 183 ? -11.491 -14.132 8.859 1.00 96.56 183 LEU A C 1
ATOM 1451 O O . LEU A 1 183 ? -11.358 -14.710 9.936 1.00 96.56 183 LEU A O 1
ATOM 1455 N N . ALA A 1 184 ? -11.584 -14.763 7.689 1.00 97.75 184 ALA A N 1
ATOM 1456 C CA . ALA A 1 184 ? -11.439 -16.199 7.490 1.00 97.75 184 ALA A CA 1
ATOM 1457 C C . ALA A 1 184 ? -9.998 -16.625 7.133 1.00 97.75 184 ALA A C 1
ATOM 1459 O O . ALA A 1 184 ? -9.804 -17.753 6.681 1.00 97.75 184 ALA A O 1
ATOM 1460 N N . ASP A 1 185 ? -9.012 -15.731 7.289 1.00 97.69 185 ASP A N 1
ATOM 1461 C CA . ASP A 1 185 ? -7.603 -15.916 6.902 1.00 97.69 185 ASP A CA 1
ATOM 1462 C C . ASP A 1 185 ? -7.387 -16.215 5.398 1.00 97.69 185 ASP A C 1
ATOM 1464 O O . ASP A 1 185 ? -6.312 -16.644 4.970 1.00 97.69 185 ASP A O 1
ATOM 1468 N N . ASP A 1 186 ? -8.383 -15.928 4.552 1.00 98.44 186 ASP A N 1
ATOM 1469 C CA . ASP A 1 186 ? -8.263 -15.973 3.093 1.00 98.44 186 ASP A CA 1
ATOM 1470 C C . ASP A 1 186 ? -7.657 -14.663 2.571 1.00 98.44 186 ASP A C 1
ATOM 1472 O O . ASP A 1 186 ? -8.311 -13.788 1.987 1.00 98.44 186 ASP A O 1
ATOM 1476 N N . HIS A 1 187 ? -6.350 -14.527 2.796 1.00 98.44 187 HIS A N 1
ATOM 1477 C CA . HIS A 1 187 ? -5.579 -13.372 2.344 1.00 98.44 187 HIS A CA 1
ATOM 1478 C C . HIS A 1 187 ? -5.505 -13.274 0.818 1.00 98.44 187 HIS A C 1
ATOM 1480 O O . HIS A 1 187 ? -5.381 -12.169 0.290 1.00 98.44 187 HIS A O 1
ATOM 1486 N N . VAL A 1 188 ? -5.615 -14.394 0.095 1.00 98.44 188 VAL A N 1
ATOM 1487 C CA . VAL A 1 188 ? -5.629 -14.393 -1.373 1.00 98.44 188 VAL A CA 1
ATOM 1488 C C . VAL A 1 188 ? -6.840 -13.608 -1.858 1.00 98.44 188 VAL A C 1
ATOM 1490 O O . VAL A 1 188 ? -6.674 -12.627 -2.587 1.00 98.44 188 VAL A O 1
ATOM 1493 N N . THR A 1 189 ? -8.042 -13.983 -1.422 1.00 98.50 189 THR A N 1
ATOM 1494 C CA . THR A 1 189 ? -9.273 -13.287 -1.812 1.00 98.50 189 THR A CA 1
ATOM 1495 C C . THR A 1 189 ? -9.279 -11.851 -1.295 1.00 98.50 189 THR A C 1
ATOM 1497 O O . THR A 1 189 ? -9.568 -10.931 -2.063 1.00 98.50 189 THR A O 1
ATOM 1500 N N . ALA A 1 190 ? -8.885 -11.625 -0.036 1.00 98.50 190 ALA A N 1
ATOM 1501 C CA . ALA A 1 190 ? -8.837 -10.280 0.534 1.00 98.50 190 ALA A CA 1
ATOM 1502 C C . ALA A 1 190 ? -7.959 -9.336 -0.306 1.00 98.50 190 ALA A C 1
ATOM 1504 O O . ALA A 1 190 ? -8.408 -8.264 -0.705 1.00 98.50 190 ALA A O 1
ATOM 1505 N N . ILE A 1 191 ? -6.734 -9.743 -0.653 1.00 98.62 191 ILE A N 1
ATOM 1506 C CA . ILE A 1 191 ? -5.802 -8.915 -1.434 1.00 98.62 191 ILE A CA 1
ATOM 1507 C C . ILE A 1 191 ? -6.349 -8.638 -2.842 1.00 98.62 191 ILE A C 1
ATOM 1509 O O . ILE A 1 191 ? -6.367 -7.478 -3.266 1.00 98.62 191 ILE A O 1
ATOM 1513 N N . HIS A 1 192 ? -6.844 -9.666 -3.544 1.00 98.44 192 HIS A N 1
ATOM 1514 C CA . HIS A 1 192 ? -7.371 -9.526 -4.910 1.00 98.44 192 HIS A CA 1
ATOM 1515 C C . HIS A 1 192 ? -8.579 -8.592 -5.004 1.00 98.44 192 HIS A C 1
ATOM 1517 O O . HIS A 1 192 ? -8.816 -7.999 -6.058 1.00 98.44 192 HIS A O 1
ATOM 1523 N N . VAL A 1 193 ? -9.336 -8.447 -3.917 1.00 98.38 193 VAL A N 1
ATOM 1524 C CA . VAL A 1 193 ? -10.516 -7.585 -3.884 1.00 98.38 193 VAL A CA 1
ATOM 1525 C C . VAL A 1 193 ? -10.183 -6.193 -3.343 1.00 98.38 193 VAL A C 1
ATOM 1527 O O . VAL A 1 193 ? -10.587 -5.207 -3.964 1.00 98.38 193 VAL A O 1
ATOM 1530 N N . LEU A 1 194 ? -9.408 -6.081 -2.253 1.00 98.44 194 LEU A N 1
ATOM 1531 C CA . LEU A 1 194 ? -9.054 -4.800 -1.618 1.00 98.44 194 LEU A CA 1
ATOM 1532 C C . LEU A 1 194 ? -8.247 -3.889 -2.551 1.00 98.44 194 LEU A C 1
ATOM 1534 O O . LEU A 1 194 ? -8.529 -2.694 -2.619 1.00 98.44 194 LEU A O 1
ATOM 1538 N N . VAL A 1 195 ? -7.276 -4.429 -3.297 1.00 98.44 195 VAL A N 1
ATOM 1539 C CA . VAL A 1 195 ? -6.402 -3.628 -4.175 1.00 98.44 195 VAL A CA 1
ATOM 1540 C C . VAL A 1 195 ? -7.209 -2.835 -5.224 1.00 98.44 195 VAL A C 1
ATOM 1542 O O . VAL A 1 195 ? -7.060 -1.610 -5.280 1.00 98.44 195 VAL A O 1
ATOM 1545 N N . PRO A 1 196 ? -8.109 -3.454 -6.019 1.00 97.62 196 PRO A N 1
ATOM 1546 C CA . PRO A 1 196 ? -8.990 -2.706 -6.915 1.00 97.62 196 PRO A CA 1
ATOM 1547 C C . PRO A 1 196 ? -9.933 -1.723 -6.209 1.00 97.62 196 PRO A C 1
ATOM 1549 O O . PRO A 1 196 ? -10.234 -0.678 -6.786 1.00 97.62 196 PRO A O 1
ATOM 1552 N N . GLN A 1 197 ? -10.402 -2.020 -4.987 1.00 97.94 197 GLN A N 1
ATOM 1553 C CA . GLN A 1 197 ? -11.284 -1.098 -4.254 1.00 97.94 197 GLN A CA 1
ATOM 1554 C C . GLN A 1 197 ? -10.538 0.157 -3.787 1.00 97.94 197 GLN A C 1
ATOM 1556 O O . GLN A 1 197 ? -11.075 1.256 -3.909 1.00 97.94 197 GLN A O 1
ATOM 1561 N N . ILE A 1 198 ? -9.285 0.023 -3.342 1.00 98.25 198 ILE A N 1
ATOM 1562 C CA . ILE A 1 198 ? -8.412 1.166 -3.030 1.00 98.25 198 ILE A CA 1
ATOM 1563 C C . ILE A 1 198 ? -8.193 2.023 -4.282 1.00 98.25 198 ILE A C 1
ATOM 1565 O O . ILE A 1 198 ? -8.319 3.246 -4.233 1.00 98.25 198 ILE A O 1
ATOM 1569 N N . GLU A 1 199 ? -7.919 1.398 -5.431 1.00 97.75 199 GLU A N 1
ATOM 1570 C CA . GLU A 1 199 ? -7.762 2.126 -6.694 1.00 97.75 199 GLU A CA 1
ATOM 1571 C C . GLU A 1 199 ? -9.056 2.851 -7.108 1.00 97.75 199 GLU A C 1
ATOM 1573 O O . GLU A 1 199 ? -9.010 3.986 -7.588 1.00 97.75 199 GLU A O 1
ATOM 1578 N N . ALA A 1 200 ? -10.220 2.223 -6.920 1.00 96.75 200 ALA A N 1
ATOM 1579 C CA . ALA A 1 200 ? -11.511 2.847 -7.190 1.00 96.75 200 ALA A CA 1
ATOM 1580 C C . ALA A 1 200 ? -11.764 4.063 -6.281 1.00 96.75 200 ALA A C 1
ATOM 1582 O O . ALA A 1 200 ? -12.170 5.111 -6.787 1.00 96.75 200 ALA A O 1
ATOM 1583 N N . ALA A 1 201 ? -11.459 3.950 -4.986 1.00 97.38 201 ALA A N 1
ATOM 1584 C CA . ALA A 1 201 ? -11.578 5.032 -4.011 1.00 97.38 201 ALA A CA 1
ATOM 1585 C C . ALA A 1 201 ? -10.674 6.227 -4.364 1.00 97.38 201 ALA A C 1
ATOM 1587 O O . ALA A 1 201 ? -11.137 7.364 -4.455 1.00 97.38 201 ALA A O 1
ATOM 1588 N N . LEU A 1 202 ? -9.400 5.972 -4.680 1.00 97.56 202 LEU A N 1
ATOM 1589 C CA . LEU A 1 202 ? -8.456 7.016 -5.097 1.00 97.56 202 LEU A CA 1
ATOM 1590 C C . LEU A 1 202 ? -8.851 7.667 -6.430 1.00 97.56 202 LEU A C 1
ATOM 1592 O O . LEU A 1 202 ? -8.667 8.868 -6.616 1.00 97.56 202 LEU A O 1
ATOM 1596 N N . ARG A 1 203 ? -9.450 6.911 -7.357 1.00 96.88 203 ARG A N 1
ATOM 1597 C CA . ARG A 1 203 ? -10.007 7.479 -8.593 1.00 96.88 203 ARG A CA 1
ATOM 1598 C C . ARG A 1 203 ? -11.219 8.363 -8.324 1.00 96.88 203 ARG A C 1
ATOM 1600 O O . ARG A 1 203 ? -11.363 9.391 -8.982 1.00 96.88 203 ARG A O 1
ATOM 1607 N N . ARG A 1 204 ? -12.074 7.989 -7.370 1.00 95.81 204 ARG A N 1
ATOM 1608 C CA . ARG A 1 204 ? -13.258 8.765 -6.978 1.00 95.81 204 ARG A CA 1
ATOM 1609 C C . ARG A 1 204 ? -12.900 10.102 -6.331 1.00 95.81 204 ARG A C 1
ATOM 1611 O O . ARG A 1 204 ? -13.650 11.060 -6.494 1.00 95.81 204 ARG A O 1
ATOM 1618 N N . LEU A 1 205 ? -11.735 10.202 -5.696 1.00 96.62 205 LEU A N 1
ATOM 1619 C CA . LEU A 1 205 ? -11.227 11.476 -5.189 1.00 96.62 205 LEU A CA 1
ATOM 1620 C C . LEU A 1 205 ? -11.070 12.531 -6.298 1.00 96.62 205 LEU A C 1
ATOM 1622 O O . LEU A 1 205 ? -11.299 13.711 -6.058 1.00 96.62 205 LEU A O 1
ATOM 1626 N N . LEU A 1 206 ? -10.714 12.139 -7.526 1.00 96.94 206 LEU A N 1
ATOM 1627 C CA . LEU A 1 206 ? -10.471 13.098 -8.610 1.00 96.94 206 LEU A CA 1
ATOM 1628 C C . LEU A 1 206 ? -11.671 14.018 -8.896 1.00 96.94 206 LEU A C 1
ATOM 1630 O O . LEU A 1 206 ? -11.482 15.232 -8.821 1.00 96.94 206 LEU A O 1
ATOM 1634 N N . PRO A 1 207 ? -12.890 13.518 -9.183 1.00 96.38 207 PRO A N 1
ATOM 1635 C CA . PRO A 1 207 ? -14.042 14.388 -9.397 1.00 96.38 207 PRO A CA 1
ATOM 1636 C C . PRO A 1 207 ? -14.434 15.190 -8.148 1.00 96.38 207 PRO A C 1
ATOM 1638 O O . PRO A 1 207 ? -14.870 16.327 -8.312 1.00 96.38 207 PRO A O 1
ATOM 1641 N N . ILE A 1 208 ? -14.220 14.667 -6.931 1.00 94.69 208 ILE A N 1
ATOM 1642 C CA . ILE A 1 208 ? -14.415 15.423 -5.674 1.00 94.69 208 ILE A CA 1
ATOM 1643 C C . ILE A 1 208 ? -13.492 16.653 -5.644 1.00 94.69 208 ILE A C 1
ATOM 1645 O O . ILE A 1 208 ? -13.912 17.747 -5.280 1.00 94.69 208 ILE A O 1
ATOM 1649 N N . LEU A 1 209 ? -12.258 16.510 -6.135 1.00 95.38 209 LEU A N 1
ATOM 1650 C CA . LEU A 1 209 ? -11.285 17.598 -6.288 1.00 95.38 209 LEU A CA 1
ATOM 1651 C C . LEU A 1 209 ? -11.450 18.408 -7.593 1.00 95.38 209 LEU A C 1
ATOM 1653 O O . LEU A 1 209 ? -10.568 19.195 -7.954 1.00 95.38 209 LEU A O 1
ATOM 1657 N N . GLY A 1 210 ? -12.534 18.201 -8.349 1.00 95.56 210 GLY A N 1
ATOM 1658 C CA . GLY A 1 210 ? -12.780 18.881 -9.625 1.00 95.56 210 GLY A CA 1
ATOM 1659 C C . GLY A 1 210 ? -11.802 18.497 -10.745 1.00 95.56 210 GLY A C 1
ATOM 1660 O O . GLY A 1 210 ? -11.546 19.295 -11.651 1.00 95.56 210 GLY A O 1
ATOM 1661 N N . LYS A 1 211 ? -11.213 17.296 -10.690 1.00 96.69 211 LYS A N 1
ATOM 1662 C CA . LYS A 1 211 ? -10.280 16.759 -11.693 1.00 96.69 211 LYS A CA 1
ATOM 1663 C C . LYS A 1 211 ? -10.922 15.650 -12.533 1.00 96.69 211 LYS A C 1
ATOM 1665 O O . LYS A 1 211 ? -11.721 14.867 -12.022 1.00 96.69 211 LYS A O 1
ATOM 1670 N N . PRO A 1 212 ? -10.552 15.526 -13.821 1.00 94.81 212 PRO A N 1
ATOM 1671 C CA . PRO A 1 212 ? -11.034 14.433 -14.657 1.00 94.81 212 PRO A CA 1
ATOM 1672 C C . PRO A 1 212 ? -10.387 13.105 -14.252 1.00 94.81 212 PRO A C 1
ATOM 1674 O O . PRO A 1 212 ? -9.189 13.062 -13.952 1.00 94.81 212 PRO A O 1
ATOM 1677 N N . THR A 1 213 ? -11.154 12.013 -14.319 1.00 95.25 213 THR A N 1
ATOM 1678 C CA . THR A 1 213 ? -10.644 10.644 -14.104 1.00 95.25 213 THR A CA 1
ATOM 1679 C C . THR A 1 213 ? -9.925 10.079 -15.322 1.00 95.25 213 THR A C 1
ATOM 1681 O O . THR A 1 213 ? -9.158 9.130 -15.201 1.00 95.25 213 THR A O 1
ATOM 1684 N N . ASN A 1 214 ? -10.137 10.677 -16.493 1.00 94.19 214 ASN A N 1
ATOM 1685 C CA . ASN A 1 214 ? -9.643 10.201 -17.773 1.00 94.19 214 ASN A CA 1
ATOM 1686 C C . ASN A 1 214 ? -8.730 11.223 -18.459 1.00 94.19 214 ASN A C 1
ATOM 1688 O O . ASN A 1 214 ? -8.540 12.357 -18.011 1.00 94.19 214 ASN A O 1
ATOM 1692 N N . LYS A 1 215 ? -8.111 10.773 -19.545 1.00 92.56 215 LYS A N 1
ATOM 1693 C CA . LYS A 1 215 ? -7.214 11.548 -20.398 1.00 92.56 215 LYS A CA 1
ATOM 1694 C C . LYS A 1 215 ? -7.224 10.993 -21.817 1.00 92.56 215 LYS A C 1
ATOM 1696 O O . LYS A 1 215 ? -7.638 9.857 -22.042 1.00 92.56 215 LYS A O 1
ATOM 1701 N N . HIS A 1 216 ? -6.686 11.752 -22.762 1.00 90.06 216 HIS A N 1
ATOM 1702 C CA . HIS A 1 216 ? -6.480 11.249 -24.116 1.00 90.06 216 HIS A CA 1
ATOM 1703 C C . HIS A 1 216 ? -5.449 10.115 -24.142 1.00 90.06 216 HIS A C 1
ATOM 1705 O O . HIS A 1 216 ? -4.413 10.163 -23.466 1.00 90.06 216 HIS A O 1
ATOM 1711 N N . ARG A 1 217 ? -5.710 9.095 -24.961 1.00 89.38 217 ARG A N 1
ATOM 1712 C CA . ARG A 1 217 ? -4.733 8.046 -25.248 1.00 89.38 217 ARG A CA 1
ATOM 1713 C C . ARG A 1 217 ? -3.544 8.668 -25.988 1.00 89.38 217 ARG A C 1
ATOM 1715 O O . ARG A 1 217 ? -3.720 9.375 -26.973 1.00 89.38 217 ARG A O 1
ATOM 1722 N N . ARG A 1 218 ? -2.312 8.368 -25.553 1.00 82.06 218 ARG A N 1
ATOM 1723 C CA . ARG A 1 218 ? -1.085 8.947 -26.148 1.00 82.06 218 ARG A CA 1
ATOM 1724 C C . ARG A 1 218 ? -0.968 8.719 -27.662 1.00 82.06 218 ARG A C 1
ATOM 1726 O O . ARG A 1 218 ? -0.427 9.571 -28.352 1.00 82.06 218 ARG A O 1
ATOM 1733 N N . SER A 1 219 ? -1.447 7.579 -28.159 1.00 83.94 219 SER A N 1
ATOM 1734 C CA . SER A 1 219 ? -1.389 7.207 -29.577 1.00 83.94 219 SER A CA 1
ATOM 1735 C C . SER A 1 219 ? -2.603 7.651 -30.400 1.00 83.94 219 SER A C 1
ATOM 1737 O O . SER A 1 219 ? -2.564 7.523 -31.619 1.00 83.94 219 SER A O 1
ATOM 1739 N N . ASP A 1 220 ? -3.675 8.125 -29.758 1.00 84.12 220 ASP A N 1
ATOM 1740 C CA . ASP A 1 220 ? -4.936 8.472 -30.416 1.00 84.12 220 ASP A CA 1
ATOM 1741 C C . ASP A 1 220 ? -5.704 9.514 -29.592 1.00 84.12 220 ASP A C 1
ATOM 1743 O O . ASP A 1 220 ? -6.325 9.201 -28.574 1.00 84.12 220 ASP A O 1
ATOM 1747 N N . THR A 1 221 ? -5.682 10.767 -30.045 1.00 77.12 221 THR A N 1
ATOM 1748 C CA . THR A 1 221 ? -6.377 11.871 -29.373 1.00 77.12 221 THR A CA 1
ATOM 1749 C C . THR A 1 221 ? -7.900 11.800 -29.513 1.00 77.12 221 THR A C 1
ATOM 1751 O O . THR A 1 221 ? -8.595 12.504 -28.785 1.00 77.12 221 THR A O 1
ATOM 1754 N N . GLY A 1 222 ? -8.443 10.934 -30.376 1.00 87.38 222 GLY A N 1
ATOM 1755 C CA . GLY A 1 222 ? -9.883 10.682 -30.485 1.00 87.38 222 GLY A CA 1
ATOM 1756 C C . GLY A 1 222 ? -10.437 9.750 -29.402 1.00 87.38 222 GLY A C 1
ATOM 1757 O O . GLY A 1 222 ? -11.651 9.691 -29.217 1.00 87.38 222 GLY A O 1
ATOM 1758 N N . ALA A 1 223 ? -9.570 9.045 -28.667 1.00 88.75 223 ALA A N 1
ATOM 1759 C CA . ALA A 1 223 ? -9.961 8.087 -27.640 1.00 88.75 223 ALA A CA 1
ATOM 1760 C C . ALA A 1 223 ? -9.549 8.552 -26.235 1.00 88.75 223 ALA A C 1
ATOM 1762 O O . ALA A 1 223 ? -8.406 8.951 -25.997 1.00 88.75 223 ALA A O 1
ATOM 1763 N N . MET A 1 224 ? -10.472 8.430 -25.281 1.00 92.88 224 MET A N 1
ATOM 1764 C CA . MET A 1 224 ? -10.205 8.654 -23.859 1.00 92.88 224 MET A CA 1
ATOM 1765 C C . MET A 1 224 ? -9.891 7.330 -23.162 1.00 92.88 224 MET A C 1
ATOM 1767 O O . MET A 1 224 ? -10.434 6.280 -23.507 1.00 92.88 224 MET A O 1
ATOM 1771 N N . VAL A 1 225 ? -9.007 7.383 -22.173 1.00 93.94 225 VAL A N 1
ATOM 1772 C CA . VAL A 1 225 ? -8.672 6.273 -21.277 1.00 93.94 225 VAL A CA 1
ATOM 1773 C C . VAL A 1 225 ? -8.657 6.775 -19.839 1.00 93.94 225 VAL A C 1
ATOM 1775 O O . VAL A 1 225 ? -8.316 7.932 -19.593 1.00 93.94 225 VAL A O 1
ATOM 1778 N N . GLU A 1 226 ? -9.013 5.914 -18.889 1.00 95.31 226 GLU A N 1
ATOM 1779 C CA . GLU A 1 226 ? -8.893 6.238 -17.465 1.00 95.31 226 GLU A CA 1
ATOM 1780 C C . GLU A 1 226 ? -7.425 6.452 -17.077 1.00 95.31 226 GLU A C 1
ATOM 1782 O O . GLU A 1 226 ? -6.520 5.793 -17.602 1.00 95.31 226 GLU A O 1
ATOM 1787 N N . LYS A 1 227 ? -7.191 7.369 -16.135 1.00 95.44 227 LYS A N 1
ATOM 1788 C CA . LYS A 1 227 ? -5.890 7.539 -15.490 1.00 95.44 227 LYS A CA 1
ATOM 1789 C C . LYS A 1 227 ? -5.551 6.276 -14.702 1.00 95.44 227 LYS A C 1
ATOM 1791 O O . LYS A 1 227 ? -6.404 5.682 -14.025 1.00 95.44 227 LYS A O 1
ATOM 1796 N N . THR A 1 228 ? -4.296 5.856 -14.809 1.00 94.75 228 THR A N 1
ATOM 1797 C CA . THR A 1 228 ? -3.775 4.727 -14.029 1.00 94.75 228 THR A CA 1
ATOM 1798 C C . THR A 1 228 ? -3.549 5.151 -12.578 1.00 94.75 228 THR A C 1
ATOM 1800 O O . THR A 1 228 ? -3.408 6.338 -12.295 1.00 94.75 228 THR A O 1
ATOM 1803 N N . LEU A 1 229 ? -3.475 4.196 -11.646 1.00 96.06 229 LEU A N 1
ATOM 1804 C CA . LEU A 1 229 ? -3.189 4.522 -10.246 1.00 96.06 229 LEU A CA 1
ATOM 1805 C C . LEU A 1 229 ? -1.837 5.235 -10.073 1.00 96.06 229 LEU A C 1
ATOM 1807 O O . LEU A 1 229 ? -1.751 6.192 -9.308 1.00 96.06 229 LEU A O 1
ATOM 1811 N N . ASN A 1 230 ? -0.807 4.820 -10.821 1.00 94.31 230 ASN A N 1
ATOM 1812 C CA . ASN A 1 230 ? 0.492 5.499 -10.829 1.00 94.31 230 ASN A CA 1
ATOM 1813 C C . ASN A 1 230 ? 0.332 6.974 -11.211 1.00 94.31 230 ASN A C 1
ATOM 1815 O O . ASN A 1 230 ? 0.872 7.842 -10.544 1.00 94.31 230 ASN A O 1
ATOM 1819 N N . GLU A 1 231 ? -0.469 7.278 -12.233 1.00 94.44 231 GLU A N 1
ATOM 1820 C CA . GLU A 1 231 ? -0.698 8.661 -12.661 1.00 94.44 231 GLU A CA 1
ATOM 1821 C C . GLU A 1 231 ? -1.448 9.476 -11.610 1.00 94.44 231 GLU A C 1
ATOM 1823 O O . GLU A 1 231 ? -1.108 10.635 -11.395 1.00 94.44 231 GLU A O 1
ATOM 1828 N N . ILE A 1 232 ? -2.418 8.870 -10.921 1.00 96.81 232 ILE A N 1
ATOM 1829 C CA . ILE A 1 232 ? -3.147 9.518 -9.824 1.00 96.81 232 ILE A CA 1
ATOM 1830 C C . ILE A 1 232 ? -2.196 9.888 -8.679 1.00 96.81 232 ILE A C 1
ATOM 1832 O O . ILE A 1 232 ? -2.290 10.988 -8.147 1.00 96.81 232 ILE A O 1
ATOM 1836 N N . LEU A 1 233 ? -1.279 8.993 -8.305 1.00 96.69 233 LEU A N 1
ATOM 1837 C CA . LEU A 1 233 ? -0.382 9.205 -7.164 1.00 96.69 233 LEU A CA 1
ATOM 1838 C C . LEU A 1 233 ? 0.880 10.014 -7.508 1.00 96.69 233 LEU A C 1
ATOM 1840 O O . LEU A 1 233 ? 1.422 10.686 -6.639 1.00 96.69 233 LEU A O 1
ATOM 1844 N N . GLU A 1 234 ? 1.364 9.960 -8.751 1.00 91.50 234 GLU A N 1
ATOM 1845 C CA . GLU A 1 234 ? 2.606 10.633 -9.167 1.00 91.50 234 GLU A CA 1
ATOM 1846 C C . GLU A 1 234 ? 2.368 11.962 -9.883 1.00 91.50 234 GLU A C 1
ATOM 1848 O O . GLU A 1 234 ? 3.202 12.860 -9.806 1.00 91.50 234 GLU A O 1
ATOM 1853 N N . SER A 1 235 ? 1.277 12.075 -10.644 1.00 89.38 235 SER A N 1
ATOM 1854 C CA . SER A 1 235 ? 1.098 13.151 -11.629 1.00 89.38 235 SER A CA 1
ATOM 1855 C C . SER A 1 235 ? -0.071 14.091 -11.334 1.00 89.38 235 SER A C 1
ATOM 1857 O O . SER A 1 235 ? -0.241 15.057 -12.075 1.00 89.38 235 SER A O 1
ATOM 1859 N N . GLU A 1 236 ? -0.868 13.853 -10.286 1.00 95.06 236 GLU A N 1
ATOM 1860 C CA . GLU A 1 236 ? -1.997 14.714 -9.898 1.00 95.06 236 GLU A CA 1
ATOM 1861 C C . GLU A 1 236 ? -1.691 15.483 -8.597 1.00 95.06 236 GLU A C 1
ATOM 1863 O O . GLU A 1 236 ? -1.989 14.995 -7.505 1.00 95.06 236 GLU A O 1
ATOM 1868 N N . PRO A 1 237 ? -1.169 16.727 -8.664 1.00 95.12 237 PRO A N 1
ATOM 1869 C CA . PRO A 1 237 ? -0.761 17.479 -7.473 1.00 95.12 237 PRO A CA 1
ATOM 1870 C C . PRO A 1 237 ? -1.889 17.728 -6.469 1.00 95.12 237 PRO A C 1
ATOM 1872 O O . PRO A 1 237 ? -1.632 17.872 -5.278 1.00 95.12 237 PRO A O 1
ATOM 1875 N N . SER A 1 238 ? -3.145 17.771 -6.929 1.00 96.12 238 SER A N 1
ATOM 1876 C CA . SER A 1 238 ? -4.305 17.947 -6.050 1.00 96.12 238 SER A CA 1
ATOM 1877 C C . SER A 1 238 ? -4.500 16.773 -5.092 1.00 96.12 238 SER A C 1
ATOM 1879 O O . SER A 1 238 ? -5.006 16.981 -3.997 1.00 96.12 238 SER A O 1
ATOM 1881 N N . VAL A 1 239 ? -4.080 15.560 -5.471 1.00 97.31 239 VAL A N 1
ATOM 1882 C CA . VAL A 1 239 ? -4.139 14.384 -4.590 1.00 97.31 239 VAL A CA 1
ATOM 1883 C C . VAL A 1 239 ? -3.128 14.537 -3.452 1.00 97.31 239 VAL A C 1
ATOM 1885 O O . VAL A 1 239 ? -3.491 14.376 -2.290 1.00 97.31 239 VAL A O 1
ATOM 1888 N N . THR A 1 240 ? -1.892 14.940 -3.762 1.00 96.75 240 THR A N 1
ATOM 1889 C CA . THR A 1 240 ? -0.861 15.249 -2.756 1.00 96.75 240 THR A CA 1
ATOM 1890 C C . THR A 1 240 ? -1.248 16.431 -1.876 1.00 96.75 240 THR A C 1
ATOM 1892 O O . THR A 1 240 ? -1.025 16.389 -0.673 1.00 96.75 240 THR A O 1
ATOM 1895 N N . GLN A 1 241 ? -1.865 17.471 -2.439 1.00 96.88 241 GLN A N 1
ATOM 1896 C CA . GLN A 1 241 ? -2.357 18.607 -1.656 1.00 96.88 241 GLN A CA 1
ATOM 1897 C C . GLN A 1 241 ? -3.460 18.194 -0.671 1.00 96.88 241 GLN A C 1
ATOM 1899 O O . GLN A 1 241 ? -3.533 18.750 0.420 1.00 96.88 241 GLN A O 1
ATOM 1904 N N . PHE A 1 242 ? -4.313 17.243 -1.058 1.00 96.75 242 PHE A N 1
ATOM 1905 C CA . PHE A 1 242 ? -5.416 16.771 -0.229 1.00 96.75 242 PHE A CA 1
ATOM 1906 C C . PHE A 1 242 ? -4.947 15.845 0.902 1.00 96.75 242 PHE A C 1
ATOM 1908 O O . PHE A 1 242 ? -5.300 16.063 2.055 1.00 96.75 242 PHE A O 1
ATOM 1915 N N . PHE A 1 243 ? -4.144 14.826 0.584 1.00 96.06 243 PHE A N 1
ATOM 1916 C CA . PHE A 1 243 ? -3.715 13.814 1.558 1.00 96.06 243 PHE A CA 1
ATOM 1917 C C . PHE A 1 243 ? -2.409 14.137 2.292 1.00 96.06 243 PHE A C 1
ATOM 1919 O O . PHE A 1 243 ? -2.104 13.508 3.303 1.00 96.06 243 PHE A O 1
ATOM 1926 N N . GLY A 1 244 ? -1.621 15.081 1.782 1.00 96.69 244 GLY A N 1
ATOM 1927 C CA . GLY A 1 244 ? -0.247 15.300 2.219 1.00 96.69 244 GLY A CA 1
ATOM 1928 C C . GLY A 1 244 ? 0.759 14.374 1.527 1.00 96.69 244 GLY A C 1
ATOM 1929 O O . GLY A 1 244 ? 0.420 13.338 0.948 1.00 96.69 244 GLY A O 1
ATOM 1930 N N . GLU A 1 245 ? 2.029 14.777 1.575 1.00 96.00 245 GLU A N 1
ATOM 1931 C CA . GLU A 1 245 ? 3.132 14.075 0.907 1.00 96.00 245 GLU A CA 1
ATOM 1932 C C . GLU A 1 245 ? 3.393 12.693 1.518 1.00 96.00 245 GLU A C 1
ATOM 1934 O O . GLU A 1 245 ? 3.556 11.726 0.776 1.00 96.00 245 GLU A O 1
ATOM 1939 N N . ASP A 1 246 ? 3.347 12.587 2.849 1.00 96.81 246 ASP A N 1
ATOM 1940 C CA . ASP A 1 246 ? 3.593 11.355 3.608 1.00 96.81 246 ASP A CA 1
ATOM 1941 C C . ASP A 1 246 ? 2.703 10.198 3.140 1.00 96.81 246 ASP A C 1
ATOM 1943 O O . ASP A 1 246 ? 3.193 9.141 2.728 1.00 96.81 246 ASP A O 1
ATOM 1947 N N . PHE A 1 247 ? 1.384 10.419 3.131 1.00 97.50 247 PHE A N 1
ATOM 1948 C CA . PHE A 1 247 ? 0.423 9.383 2.769 1.00 97.50 247 PHE A CA 1
ATOM 1949 C C . PHE A 1 247 ? 0.501 9.029 1.279 1.00 97.50 247 PHE A C 1
ATOM 1951 O O . PHE A 1 247 ? 0.505 7.849 0.930 1.00 97.50 247 PHE A O 1
ATOM 1958 N N . VAL A 1 248 ? 0.637 10.016 0.382 1.00 97.69 248 VAL A N 1
ATOM 1959 C CA . VAL A 1 248 ? 0.768 9.746 -1.063 1.00 97.69 248 VAL A CA 1
ATOM 1960 C C . VAL A 1 248 ? 2.057 8.990 -1.379 1.00 97.69 248 VAL A C 1
ATOM 1962 O O . VAL A 1 248 ? 2.033 8.039 -2.165 1.00 97.69 248 VAL A O 1
ATOM 1965 N N . PHE A 1 249 ? 3.174 9.354 -0.746 1.00 96.69 249 PHE A N 1
ATOM 1966 C CA . PHE A 1 249 ? 4.438 8.647 -0.915 1.00 96.69 249 PHE A CA 1
ATOM 1967 C C . PHE A 1 249 ? 4.335 7.202 -0.414 1.00 96.69 249 PHE A C 1
ATOM 1969 O O . PHE A 1 249 ? 4.773 6.279 -1.107 1.00 96.69 249 PHE A O 1
ATOM 1976 N N . TYR A 1 250 ? 3.701 6.995 0.743 1.00 97.56 250 TYR A N 1
ATOM 1977 C CA . TYR A 1 250 ? 3.424 5.671 1.292 1.00 97.56 250 TYR A CA 1
ATOM 1978 C C . TYR A 1 250 ? 2.562 4.817 0.348 1.00 97.56 250 TYR A C 1
ATOM 1980 O O . TYR A 1 250 ? 2.959 3.694 0.015 1.00 97.56 250 TYR A O 1
ATOM 1988 N N . LEU A 1 251 ? 1.441 5.345 -0.155 1.00 98.06 251 LEU A N 1
ATOM 1989 C CA . LEU A 1 251 ? 0.594 4.643 -1.126 1.00 98.06 251 LEU A CA 1
ATOM 1990 C C . LEU A 1 251 ? 1.365 4.285 -2.397 1.00 98.06 251 LEU A C 1
ATOM 1992 O O . LEU A 1 251 ? 1.263 3.158 -2.881 1.00 98.06 251 LEU A O 1
ATOM 1996 N N . ARG A 1 252 ? 2.162 5.220 -2.925 1.00 96.25 252 ARG A N 1
ATOM 1997 C CA . ARG A 1 252 ? 2.957 5.005 -4.137 1.00 96.25 252 ARG A CA 1
ATOM 1998 C C . ARG A 1 252 ? 3.975 3.887 -3.939 1.00 96.25 252 ARG A C 1
ATOM 2000 O O . ARG A 1 252 ? 4.015 2.968 -4.753 1.00 96.25 252 ARG A O 1
ATOM 2007 N N . MET A 1 253 ? 4.747 3.925 -2.853 1.00 95.19 253 MET A N 1
ATOM 2008 C CA . MET A 1 253 ? 5.742 2.894 -2.549 1.00 95.19 253 MET A CA 1
ATOM 2009 C C . MET A 1 253 ? 5.084 1.521 -2.347 1.00 95.19 253 MET A C 1
ATOM 2011 O O . MET A 1 253 ? 5.558 0.513 -2.876 1.00 95.19 253 MET A O 1
ATOM 2015 N N . PHE A 1 254 ? 3.967 1.465 -1.618 1.00 97.19 254 PHE A N 1
ATOM 2016 C CA . PHE A 1 254 ? 3.315 0.197 -1.305 1.00 97.19 254 PHE A CA 1
ATOM 2017 C C . PHE A 1 254 ? 2.580 -0.415 -2.510 1.00 97.19 254 PHE A C 1
ATOM 2019 O O . PHE A 1 254 ? 2.691 -1.615 -2.763 1.00 97.19 254 PHE A O 1
ATOM 2026 N N . LEU A 1 255 ? 1.842 0.388 -3.280 1.00 97.50 255 LEU A N 1
ATOM 2027 C CA . LEU A 1 255 ? 0.964 -0.114 -4.339 1.00 97.50 255 LEU A CA 1
ATOM 2028 C C . LEU A 1 255 ? 1.641 -0.149 -5.716 1.00 97.50 255 LEU A C 1
ATOM 2030 O O . LEU A 1 255 ? 1.401 -1.094 -6.464 1.00 97.50 255 LEU A O 1
ATOM 2034 N N . CYS A 1 256 ? 2.475 0.836 -6.059 1.00 94.50 256 CYS A N 1
ATOM 2035 C CA . CYS A 1 256 ? 2.725 1.186 -7.463 1.00 94.50 256 CYS A CA 1
ATOM 2036 C C . CYS A 1 256 ? 4.194 1.225 -7.901 1.00 94.50 256 CYS A C 1
ATOM 2038 O O . CYS A 1 256 ? 4.484 0.934 -9.065 1.00 94.50 256 CYS A O 1
ATOM 2040 N N . ASP A 1 257 ? 5.107 1.644 -7.025 1.00 91.25 257 ASP A N 1
ATOM 2041 C CA . ASP A 1 257 ? 6.498 1.888 -7.407 1.00 91.25 257 ASP A CA 1
ATOM 2042 C C . ASP A 1 257 ? 7.295 0.573 -7.405 1.00 91.25 257 ASP A C 1
ATOM 2044 O O . ASP A 1 257 ? 7.293 -0.130 -6.392 1.00 91.25 257 ASP A O 1
ATOM 2048 N N . PRO A 1 258 ? 8.009 0.227 -8.493 1.00 87.06 258 PRO A N 1
ATOM 2049 C CA . PRO A 1 258 ? 8.814 -0.992 -8.566 1.00 87.06 258 PRO A CA 1
ATOM 2050 C C . PRO A 1 258 ? 9.976 -1.041 -7.563 1.00 87.06 258 PRO A C 1
ATOM 2052 O O . PRO A 1 258 ? 10.466 -2.130 -7.280 1.00 87.06 258 PRO A O 1
ATOM 2055 N N . ARG A 1 259 ? 10.420 0.102 -7.020 1.00 87.69 259 ARG A N 1
ATOM 2056 C CA . ARG A 1 259 ? 11.416 0.179 -5.935 1.00 87.69 259 ARG A CA 1
ATOM 2057 C C . ARG A 1 259 ? 10.823 -0.200 -4.572 1.00 87.69 259 ARG A C 1
ATOM 2059 O O . ARG A 1 259 ? 11.583 -0.480 -3.648 1.00 87.69 259 ARG A O 1
ATOM 2066 N N . GLY A 1 260 ? 9.495 -0.179 -4.445 1.00 89.56 260 GLY A N 1
ATOM 2067 C CA . GLY A 1 260 ? 8.751 -0.548 -3.244 1.00 89.56 260 GLY A CA 1
ATOM 2068 C C . GLY A 1 260 ? 8.118 -1.940 -3.327 1.00 89.56 260 GLY A C 1
ATOM 2069 O O . GLY A 1 260 ? 8.599 -2.826 -4.030 1.00 89.56 260 GLY A O 1
ATOM 2070 N N . GLN A 1 261 ? 7.021 -2.144 -2.589 1.00 91.56 261 GLN A N 1
ATOM 2071 C CA . GLN A 1 261 ? 6.303 -3.430 -2.573 1.00 91.56 261 GLN A CA 1
ATOM 2072 C C . GLN A 1 261 ? 5.535 -3.686 -3.875 1.00 91.56 261 GLN A C 1
ATOM 2074 O O . GLN A 1 261 ? 5.363 -4.839 -4.277 1.00 91.56 261 GLN A O 1
ATOM 2079 N N . ASN A 1 262 ? 5.094 -2.609 -4.537 1.00 94.50 262 ASN A N 1
ATOM 2080 C CA . ASN A 1 262 ? 4.441 -2.648 -5.843 1.00 94.50 262 ASN A CA 1
ATOM 2081 C C . ASN A 1 262 ? 3.250 -3.627 -5.922 1.00 94.50 262 ASN A C 1
ATOM 2083 O O . ASN A 1 262 ? 3.033 -4.282 -6.950 1.00 94.50 262 ASN A O 1
ATOM 2087 N N . VAL A 1 263 ? 2.503 -3.779 -4.820 1.00 96.81 263 VAL A N 1
ATOM 2088 C CA . VAL A 1 263 ? 1.514 -4.858 -4.651 1.00 96.81 263 VAL A CA 1
ATOM 2089 C C . VAL A 1 263 ? 0.478 -4.836 -5.769 1.00 96.81 263 VAL A C 1
ATOM 2091 O O . VAL A 1 263 ? 0.156 -5.878 -6.336 1.00 96.81 263 VAL A O 1
ATOM 2094 N N . ARG A 1 264 ? -0.004 -3.649 -6.157 1.00 97.31 264 ARG A N 1
ATOM 2095 C CA . ARG A 1 264 ? -1.053 -3.514 -7.171 1.00 97.31 264 ARG A CA 1
ATOM 2096 C C . ARG A 1 264 ? -0.596 -4.019 -8.531 1.00 97.31 264 ARG A C 1
ATOM 2098 O O . ARG A 1 264 ? -1.348 -4.746 -9.184 1.00 97.31 264 ARG A O 1
ATOM 2105 N N . ASN A 1 265 ? 0.607 -3.653 -8.975 1.00 95.19 265 ASN A N 1
ATOM 2106 C CA . ASN A 1 265 ? 1.087 -4.081 -10.289 1.00 95.19 265 ASN A CA 1
ATOM 2107 C C . ASN A 1 265 ? 1.505 -5.552 -10.271 1.00 95.19 265 ASN A C 1
ATOM 2109 O O . ASN A 1 265 ? 1.134 -6.285 -11.184 1.00 95.19 265 ASN A O 1
ATOM 2113 N N . ARG A 1 266 ? 2.207 -6.011 -9.225 1.00 94.69 266 ARG A N 1
ATOM 2114 C CA . ARG A 1 266 ? 2.632 -7.417 -9.120 1.00 94.69 266 ARG A CA 1
ATOM 2115 C C . ARG A 1 266 ? 1.433 -8.361 -9.093 1.00 94.69 266 ARG A C 1
ATOM 2117 O O . ARG A 1 266 ? 1.404 -9.311 -9.869 1.00 94.69 266 ARG A O 1
ATOM 2124 N N . MET A 1 267 ? 0.413 -8.049 -8.292 1.00 96.44 267 MET A N 1
ATOM 2125 C CA . MET A 1 267 ? -0.839 -8.807 -8.256 1.00 96.44 267 MET A CA 1
ATOM 2126 C C . MET A 1 267 ? -1.523 -8.818 -9.631 1.00 96.44 267 MET A C 1
ATOM 2128 O O . MET A 1 267 ? -1.805 -9.882 -10.173 1.00 96.44 267 MET A O 1
ATOM 2132 N N . SER A 1 268 ? -1.746 -7.644 -10.234 1.00 95.12 268 SER A N 1
ATOM 2133 C CA . SER A 1 268 ? -2.500 -7.525 -11.496 1.00 95.12 268 SER A CA 1
ATOM 2134 C C . SER A 1 268 ? -1.798 -8.174 -12.694 1.00 95.12 268 SER A C 1
ATOM 2136 O O . SER A 1 268 ? -2.455 -8.563 -13.657 1.00 95.12 268 SER A O 1
ATOM 2138 N N . HIS A 1 269 ? -0.470 -8.284 -12.649 1.00 93.56 269 HIS A N 1
ATOM 2139 C CA . HIS A 1 269 ? 0.331 -8.943 -13.679 1.00 93.56 269 HIS A CA 1
ATOM 2140 C C . HIS A 1 269 ? 0.612 -10.425 -13.387 1.00 93.56 269 HIS A C 1
ATOM 2142 O O . HIS A 1 269 ? 1.291 -11.067 -14.184 1.00 93.56 269 HIS A O 1
ATOM 2148 N N . GLY A 1 270 ? 0.096 -10.980 -12.282 1.00 94.06 270 GLY A N 1
ATOM 2149 C CA . GLY A 1 270 ? 0.319 -12.382 -11.915 1.00 94.06 270 GLY A CA 1
ATOM 2150 C C . GLY A 1 270 ? 1.763 -12.689 -11.508 1.00 94.06 270 GLY A C 1
ATOM 2151 O O . GLY A 1 270 ? 2.231 -13.804 -11.706 1.00 94.06 270 GLY A O 1
ATOM 2152 N N . LEU A 1 271 ? 2.476 -11.696 -10.970 1.00 92.00 271 LEU A N 1
ATOM 2153 C CA . LEU A 1 271 ? 3.875 -11.798 -10.535 1.00 92.00 271 LEU A CA 1
ATOM 2154 C C . LEU A 1 271 ? 4.015 -12.143 -9.042 1.00 92.00 271 LEU A C 1
ATOM 2156 O O . LEU A 1 271 ? 5.124 -12.166 -8.520 1.00 92.00 271 LEU A O 1
ATOM 2160 N N . MET A 1 272 ? 2.902 -12.362 -8.339 1.00 93.31 272 MET A N 1
ATOM 2161 C CA . MET A 1 272 ? 2.882 -12.805 -6.943 1.00 93.31 272 MET A CA 1
ATOM 2162 C C . MET A 1 272 ? 2.668 -14.319 -6.886 1.00 93.31 272 MET A C 1
ATOM 2164 O O . MET A 1 272 ? 1.675 -14.826 -7.406 1.00 93.31 272 MET A O 1
ATOM 2168 N N . ASP A 1 273 ? 3.581 -15.035 -6.232 1.00 91.81 273 ASP A N 1
ATOM 2169 C CA . ASP A 1 273 ? 3.384 -16.441 -5.862 1.00 91.81 273 ASP A CA 1
ATOM 2170 C C . ASP A 1 273 ? 2.515 -16.572 -4.585 1.00 91.81 273 ASP A C 1
ATOM 2172 O O . ASP A 1 273 ? 2.249 -15.566 -3.920 1.00 91.81 273 ASP A O 1
ATOM 2176 N N . PRO A 1 274 ? 2.075 -17.787 -4.196 1.00 92.94 274 PRO A N 1
ATOM 2177 C CA . PRO A 1 274 ? 1.231 -17.979 -3.015 1.00 92.94 274 PRO A CA 1
ATOM 2178 C C . PRO A 1 274 ? 1.792 -17.403 -1.706 1.00 92.94 274 PRO A C 1
ATOM 2180 O O . PRO A 1 274 ? 1.017 -16.938 -0.877 1.00 92.94 274 PRO A O 1
ATOM 2183 N N . ASN A 1 275 ? 3.116 -17.378 -1.521 1.00 93.12 275 ASN A N 1
ATOM 2184 C CA . ASN A 1 275 ? 3.736 -16.871 -0.295 1.00 93.12 275 ASN A CA 1
ATOM 2185 C C . ASN A 1 275 ? 3.629 -15.350 -0.176 1.00 93.12 275 ASN A C 1
ATOM 2187 O O . ASN A 1 275 ? 3.742 -14.828 0.927 1.00 93.12 275 ASN A O 1
ATOM 2191 N N . HIS A 1 276 ? 3.395 -14.641 -1.283 1.00 94.44 276 HIS A N 1
ATOM 2192 C CA . HIS A 1 276 ? 3.173 -13.196 -1.278 1.00 94.44 276 HIS A CA 1
ATOM 2193 C C . HIS A 1 276 ? 1.778 -12.810 -0.766 1.00 94.44 276 HIS A C 1
ATOM 2195 O O . HIS A 1 276 ? 1.565 -11.666 -0.366 1.00 94.44 276 HIS A O 1
ATOM 2201 N N . PHE A 1 277 ? 0.822 -13.743 -0.762 1.00 97.12 277 PHE A N 1
ATOM 2202 C CA . PHE A 1 277 ? -0.531 -13.518 -0.257 1.00 97.12 277 PHE A CA 1
ATOM 2203 C C . PHE A 1 277 ? -0.608 -13.855 1.232 1.00 97.12 277 PHE A C 1
ATOM 2205 O O . PHE A 1 277 ? -1.246 -14.821 1.642 1.00 97.12 277 PHE A O 1
ATOM 2212 N N . HIS A 1 278 ? 0.079 -13.055 2.043 1.00 96.25 278 HIS A N 1
ATOM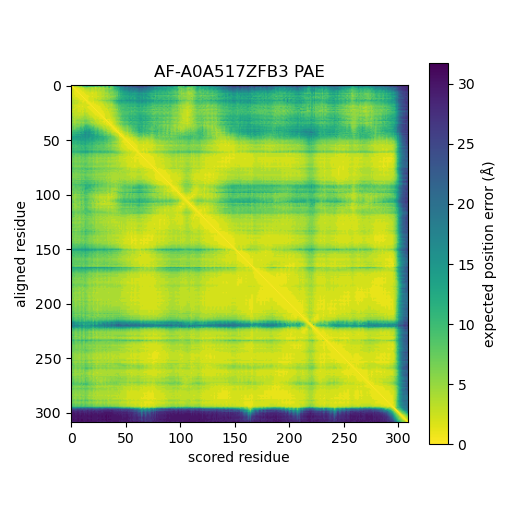 2213 C CA . HIS A 1 278 ? 0.186 -13.263 3.482 1.00 96.25 278 HIS A CA 1
ATOM 2214 C C . HIS A 1 278 ? -0.439 -12.117 4.283 1.00 96.25 278 HIS A C 1
ATOM 2216 O O . HIS A 1 278 ? -0.631 -11.003 3.784 1.00 96.25 278 HIS A O 1
ATOM 2222 N N . ARG A 1 279 ? -0.681 -12.386 5.571 1.00 96.88 279 ARG A N 1
ATOM 2223 C CA . ARG A 1 279 ? -1.353 -11.476 6.503 1.00 96.88 279 ARG A CA 1
ATOM 2224 C C . ARG A 1 279 ? -0.808 -10.048 6.482 1.00 96.88 279 ARG A C 1
ATOM 2226 O O . ARG A 1 279 ? -1.578 -9.113 6.306 1.00 96.88 279 ARG A O 1
ATOM 2233 N N . GLY A 1 280 ? 0.512 -9.875 6.566 1.00 96.88 280 GLY A N 1
ATOM 2234 C CA . GLY A 1 280 ? 1.137 -8.544 6.564 1.00 96.88 280 GLY A CA 1
ATOM 2235 C C . GLY A 1 280 ? 0.784 -7.656 5.356 1.00 96.88 280 GLY A C 1
ATOM 2236 O O . GLY A 1 280 ? 0.683 -6.440 5.517 1.00 96.88 280 GLY A O 1
ATOM 2237 N N . ILE A 1 281 ? 0.540 -8.227 4.165 1.00 97.75 281 ILE A N 1
ATOM 2238 C CA . ILE A 1 281 ? 0.053 -7.452 3.010 1.00 97.75 281 ILE A CA 1
ATOM 2239 C C . ILE A 1 281 ? -1.413 -7.069 3.209 1.00 97.75 281 ILE A C 1
ATOM 2241 O O . ILE A 1 281 ? -1.768 -5.907 3.014 1.00 97.75 281 ILE A O 1
ATOM 2245 N N . SER A 1 282 ? -2.265 -8.009 3.624 1.00 98.19 282 SER A N 1
ATOM 2246 C CA . SER A 1 282 ? -3.683 -7.713 3.852 1.00 98.19 282 SER A CA 1
ATOM 2247 C C . SER A 1 282 ? -3.921 -6.743 5.013 1.00 98.19 282 SER A C 1
ATOM 2249 O O . SER A 1 282 ? -4.741 -5.845 4.863 1.00 98.19 282 SER A O 1
ATOM 2251 N N . ASP A 1 283 ? -3.158 -6.832 6.108 1.00 98.38 283 ASP A N 1
ATOM 2252 C CA . ASP A 1 283 ? -3.211 -5.882 7.231 1.00 98.38 283 ASP A CA 1
ATOM 2253 C C . ASP A 1 283 ? -2.908 -4.465 6.742 1.00 98.38 283 ASP A C 1
ATOM 2255 O O . ASP A 1 283 ? -3.572 -3.494 7.102 1.00 98.38 283 ASP A O 1
ATOM 2259 N N . ARG A 1 284 ? -1.916 -4.346 5.854 1.00 98.12 284 ARG A N 1
ATOM 2260 C CA . ARG A 1 284 ? -1.511 -3.065 5.283 1.00 98.12 284 ARG A CA 1
ATOM 2261 C C . ARG A 1 284 ? -2.550 -2.509 4.309 1.00 98.12 284 ARG A C 1
ATOM 2263 O O . ARG A 1 284 ? -2.747 -1.298 4.270 1.00 98.12 284 ARG A O 1
ATOM 2270 N N . LEU A 1 285 ? -3.233 -3.367 3.550 1.00 98.50 285 LEU A N 1
ATOM 2271 C CA . LEU A 1 285 ? -4.356 -2.963 2.698 1.00 98.50 285 LEU A CA 1
ATOM 2272 C C . LEU A 1 285 ? -5.573 -2.531 3.523 1.00 98.50 285 LEU A C 1
ATOM 2274 O O . LEU A 1 285 ? -6.204 -1.537 3.171 1.00 98.50 285 LEU A O 1
ATOM 2278 N N . LEU A 1 286 ? -5.872 -3.221 4.627 1.00 97.94 286 LEU A N 1
ATOM 2279 C CA . LEU A 1 286 ? -6.915 -2.806 5.566 1.00 97.94 286 LEU A CA 1
ATOM 2280 C C . LEU A 1 286 ? -6.600 -1.444 6.179 1.00 97.94 286 LEU A C 1
ATOM 2282 O O . LEU A 1 286 ? -7.439 -0.552 6.120 1.00 97.94 286 LEU A O 1
ATOM 2286 N N . HIS A 1 287 ? -5.367 -1.245 6.649 1.00 98.19 287 HIS A N 1
ATOM 2287 C CA . HIS A 1 287 ? -4.886 0.053 7.124 1.00 98.19 287 HIS A CA 1
ATOM 2288 C C . HIS A 1 287 ? -5.111 1.174 6.093 1.00 98.19 287 HIS A C 1
ATOM 2290 O O . HIS A 1 287 ? -5.605 2.247 6.443 1.00 98.19 287 HIS A O 1
ATOM 2296 N N . ILE A 1 288 ? -4.806 0.926 4.811 1.00 98.44 288 ILE A N 1
ATOM 2297 C CA . ILE A 1 288 ? -5.060 1.896 3.734 1.00 98.44 288 ILE A CA 1
ATOM 2298 C C . ILE A 1 288 ? -6.559 2.157 3.569 1.00 98.44 288 ILE A C 1
ATOM 2300 O O . ILE A 1 288 ? -6.961 3.317 3.500 1.00 98.44 288 ILE A O 1
ATOM 2304 N N . ILE A 1 289 ? -7.392 1.113 3.510 1.00 97.12 289 ILE A N 1
ATOM 2305 C CA . ILE A 1 289 ? -8.847 1.278 3.376 1.00 97.12 289 ILE A CA 1
ATOM 2306 C C . ILE A 1 289 ? -9.422 2.083 4.543 1.00 97.12 289 ILE A C 1
ATOM 2308 O O . ILE A 1 289 ? -10.225 2.984 4.308 1.00 97.12 289 ILE A O 1
ATOM 2312 N N . TRP A 1 290 ? -8.995 1.815 5.777 1.00 94.94 290 TRP A N 1
ATOM 2313 C CA . TRP A 1 290 ? -9.459 2.562 6.945 1.00 94.94 290 TRP A CA 1
ATOM 2314 C C . TRP A 1 290 ? -9.040 4.024 6.894 1.00 94.94 290 TRP A C 1
ATOM 2316 O O . TRP A 1 290 ? -9.871 4.897 7.129 1.00 94.94 290 TRP A O 1
ATOM 2326 N N . SER A 1 291 ? -7.799 4.289 6.484 1.00 97.50 291 SER A N 1
ATOM 2327 C CA . SER A 1 291 ? -7.291 5.654 6.313 1.00 97.50 291 SER A CA 1
ATOM 2328 C C . SER A 1 291 ? -8.133 6.441 5.303 1.00 97.50 291 SER A C 1
ATOM 2330 O O . SER A 1 291 ? -8.481 7.595 5.538 1.00 97.50 291 SER A O 1
ATOM 2332 N N . LEU A 1 292 ? -8.527 5.802 4.195 1.00 97.38 292 LEU A N 1
ATOM 2333 C CA . LEU A 1 292 ? -9.422 6.401 3.201 1.00 97.38 292 LEU A CA 1
ATOM 2334 C C . LEU A 1 292 ? -10.858 6.578 3.728 1.00 97.38 292 LEU A C 1
ATOM 2336 O O . LEU A 1 292 ? -11.540 7.515 3.318 1.00 97.38 292 LEU A O 1
ATOM 2340 N N . GLY A 1 293 ? -11.304 5.728 4.657 1.00 96.19 293 GLY A N 1
ATOM 2341 C CA . GLY A 1 293 ? -12.629 5.787 5.285 1.00 96.19 293 GLY A CA 1
ATOM 2342 C C . GLY A 1 293 ? -12.902 7.065 6.087 1.00 96.19 293 GLY A C 1
ATOM 2343 O O . GLY A 1 293 ? -14.059 7.432 6.292 1.00 96.19 293 GLY A O 1
ATOM 2344 N N . PHE A 1 294 ? -11.855 7.789 6.487 1.00 96.00 294 PHE A N 1
ATOM 2345 C CA . PHE A 1 294 ? -11.977 9.070 7.188 1.00 96.00 294 PHE A CA 1
ATOM 2346 C C . PHE A 1 294 ? -12.170 10.281 6.263 1.00 96.00 294 PHE A C 1
ATOM 2348 O O . PHE A 1 294 ? -12.368 11.395 6.746 1.00 96.00 294 PHE A O 1
ATOM 2355 N N . VAL A 1 295 ? -12.168 10.097 4.939 1.00 94.81 295 VAL A N 1
ATOM 2356 C CA . VAL A 1 295 ? -12.487 11.175 3.991 1.00 94.81 295 VAL A CA 1
ATOM 2357 C C . VAL A 1 295 ? -13.998 11.387 3.951 1.00 94.81 295 VAL A C 1
ATOM 2359 O O . VAL A 1 295 ? -14.704 10.653 3.259 1.00 94.81 295 VAL A O 1
ATOM 2362 N N . ARG A 1 296 ? -14.491 12.371 4.707 1.00 90.06 296 ARG A N 1
ATOM 2363 C CA . ARG A 1 296 ? -15.916 12.718 4.847 1.00 90.06 296 ARG A CA 1
ATOM 2364 C C . ARG A 1 296 ? -16.171 14.165 4.421 1.00 90.06 296 ARG A C 1
ATOM 2366 O O . ARG A 1 296 ? -15.249 14.981 4.433 1.00 90.06 296 ARG A O 1
ATOM 2373 N N . GLN A 1 297 ? -17.420 14.491 4.081 1.00 71.75 297 GLN A N 1
ATOM 2374 C CA . GLN A 1 297 ? -17.816 15.886 3.865 1.00 71.75 297 GLN A CA 1
ATOM 2375 C C . GLN A 1 297 ? -17.569 16.702 5.131 1.00 71.75 297 GLN A C 1
ATOM 2377 O O . GLN A 1 297 ? -17.878 16.251 6.234 1.00 71.75 297 GLN A O 1
ATOM 2382 N N . GLN A 1 298 ? -17.061 17.924 4.971 1.00 58.03 298 GLN A N 1
ATOM 2383 C CA . GLN A 1 298 ? -17.240 18.917 6.021 1.00 58.03 298 GLN A CA 1
ATOM 2384 C C . GLN A 1 298 ? -18.736 19.213 6.110 1.00 58.03 298 GLN A C 1
ATOM 2386 O O . GLN A 1 298 ? -19.338 19.614 5.112 1.00 58.03 298 GLN A O 1
ATOM 2391 N N . GLU A 1 299 ? -19.333 19.016 7.286 1.00 42.94 299 GLU A N 1
ATOM 2392 C CA . GLU A 1 299 ? -20.647 19.584 7.563 1.00 42.94 299 GLU A CA 1
ATOM 2393 C C . GLU A 1 299 ? -20.545 21.090 7.306 1.00 42.94 299 GLU A C 1
ATOM 2395 O O . GLU A 1 299 ? -19.797 21.801 7.980 1.00 42.94 299 GLU A O 1
ATOM 2400 N N . GLN A 1 300 ? -21.254 21.584 6.289 1.00 40.19 300 GLN A N 1
ATOM 2401 C CA . GLN A 1 300 ? -21.510 23.011 6.188 1.00 40.19 300 GLN A CA 1
ATOM 2402 C C . GLN A 1 300 ? -22.311 23.370 7.434 1.00 40.19 300 GLN A C 1
ATOM 2404 O O . GLN A 1 300 ? -23.486 23.024 7.538 1.00 40.19 300 GLN A O 1
ATOM 2409 N N . SER A 1 301 ? -21.663 24.020 8.398 1.00 37.66 301 SER A N 1
ATOM 2410 C CA . SER A 1 301 ? -22.335 24.654 9.520 1.00 37.66 301 SER A CA 1
ATOM 2411 C C . SER A 1 301 ? -23.388 25.601 8.950 1.00 37.66 301 SER A C 1
ATOM 2413 O O . SER A 1 301 ? -23.068 26.665 8.417 1.00 37.66 301 SER A O 1
ATOM 2415 N N . THR A 1 302 ? -24.645 25.175 9.007 1.00 39.72 302 THR A N 1
ATOM 2416 C CA . THR A 1 302 ? -25.832 25.967 8.690 1.00 39.72 302 THR A CA 1
ATOM 2417 C C . THR A 1 302 ? -25.969 27.092 9.725 1.00 39.72 302 THR A C 1
ATOM 2419 O O . THR A 1 302 ? -26.827 27.041 10.592 1.00 39.72 302 THR A O 1
ATOM 2422 N N . GLU A 1 303 ? -25.087 28.092 9.687 1.00 39.59 303 GLU A N 1
ATOM 2423 C CA . GLU A 1 303 ? -25.151 29.286 10.550 1.00 39.59 303 GLU A CA 1
ATOM 2424 C C . GLU A 1 303 ? -25.527 30.567 9.780 1.00 39.59 303 GLU A C 1
ATOM 2426 O O . GLU A 1 303 ? -25.705 31.619 10.384 1.00 39.59 303 GLU A O 1
ATOM 2431 N N . GLU A 1 304 ? -25.758 30.504 8.463 1.00 40.72 304 GLU A N 1
ATOM 2432 C CA . GLU A 1 304 ? -26.139 31.686 7.662 1.00 40.72 304 GLU A CA 1
ATOM 2433 C C . GLU A 1 304 ? -27.635 31.775 7.295 1.00 40.72 304 GLU A 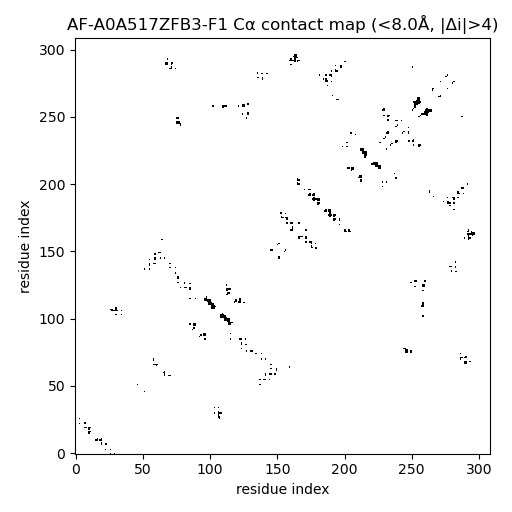C 1
ATOM 2435 O O . GLU A 1 304 ? -28.010 32.568 6.435 1.00 40.72 304 GLU A O 1
ATOM 2440 N N . ALA A 1 305 ? -28.521 31.021 7.960 1.00 41.34 305 ALA A N 1
ATOM 2441 C CA . ALA A 1 305 ? -29.971 31.101 7.717 1.00 41.34 305 ALA A CA 1
ATOM 2442 C C . ALA A 1 305 ? -30.794 31.795 8.825 1.00 41.34 305 ALA A C 1
ATOM 2444 O O . ALA A 1 305 ? -31.986 32.004 8.623 1.00 41.34 305 ALA A O 1
ATOM 2445 N N . GLU A 1 306 ? -30.193 32.208 9.949 1.00 42.25 306 GLU A N 1
ATOM 2446 C CA . GLU A 1 306 ? -30.907 32.915 11.039 1.00 42.25 306 GLU A CA 1
ATOM 2447 C C . GLU A 1 306 ? -30.499 34.392 11.222 1.00 42.25 306 GLU A C 1
ATOM 2449 O O . GLU A 1 306 ? -30.977 35.058 12.134 1.00 42.25 306 GLU A O 1
ATOM 2454 N N . SER A 1 307 ? -29.673 34.967 10.339 1.00 41.84 307 SER A N 1
ATOM 2455 C CA . SER A 1 307 ? -29.345 36.408 10.379 1.00 41.84 307 SER A CA 1
ATOM 2456 C C . SER A 1 307 ? -30.217 37.277 9.458 1.00 41.84 307 SER A C 1
ATOM 2458 O O . SER A 1 307 ? -29.865 38.417 9.154 1.00 41.84 307 SER A O 1
ATOM 2460 N N . SER A 1 308 ? -31.367 36.755 9.020 1.00 47.44 308 SER A N 1
ATOM 2461 C CA . SER A 1 308 ? -32.367 37.482 8.227 1.00 47.44 308 SER A CA 1
ATOM 2462 C C . SER A 1 308 ? -33.767 37.407 8.848 1.00 47.44 308 SER A C 1
ATOM 2464 O O . SER A 1 308 ? -34.687 36.944 8.183 1.00 47.44 308 SER A O 1
ATOM 2466 N N . GLU A 1 309 ? -33.945 37.884 10.084 1.00 39.53 309 GLU A N 1
ATOM 2467 C CA . GLU A 1 309 ? -35.246 38.384 10.578 1.00 39.53 309 GLU A CA 1
ATOM 2468 C C . GLU A 1 309 ? -35.084 39.662 11.411 1.00 39.53 309 GLU A C 1
ATOM 2470 O O . GLU A 1 309 ? -34.185 39.712 12.282 1.00 39.53 309 GLU A O 1
#

Foldseek 3Di:
DVVLVVVLVVCVVVVVVVVSVVSQVVQLVVLVVVVVPDDDDDDDDDDDPVVLVVVLPVLQPDDLLSNLVSLLVVLQDDLVVLVVVLVVCCVPPVVVQQDKDFDAASSDGLDIAGHCVPHVLLSSLVSNQVVLVVCLVSLVVSVVVSVVPHVQALVVVLVLLCQAQLDDPVLSVLQSVLSVCVVVQVLVSNLVSLLVSLLSSLLSVQVVLVHDQWDADPVGNVDIDGDDSLCSLPPPVSSCVVPPPRNSSVCCQCCCDSSHVVSPVCVVVVVDDPVNSHNSNSSVSVSSSSSSSPRHDDPPPPPPPPPPD

Radius of gyration: 22.48 Å; Cα contacts (8 Å, |Δi|>4): 341; chains: 1; bounding box: 65×57×62 Å

InterPro domains:
  IPR025209 Endoplasmic reticulum membrane-associated RNA degradation protein, N-terminal [PF13910] (198-291)

Sequence (309 aa):
MGWLQDAYATYVHFGMKDEAESLQIAAKDKGKDAEKQMIHYSFSVEIPAEDVERVIEEMTADDLESTLSRISIHFCPRIDELKEQLKDLEKNAKLLSMVSQSTLDDQQVTARVGSVDDDPEGRLMLQMGQNLQFMATILGSTIDQTREKYDFSADSMRAFLSQSELFDDSRLPLIEHAINAYLADDHVTAIHVLVPQIEAALRRLLPILGKPTNKHRRSDTGAMVEKTLNEILESEPSVTQFFGEDFVFYLRMFLCDPRGQNVRNRMSHGLMDPNHFHRGISDRLLHIIWSLGFVRQQEQSTEEAESSE

Organism: NCBI:txid2528026